Protein AF-A0AAV6UIN1-F1 (afdb_monomer)

Structure (mmCIF, N/CA/C/O backbone):
data_AF-A0AAV6UIN1-F1
#
_entry.id   AF-A0AAV6UIN1-F1
#
loop_
_atom_site.group_PDB
_atom_site.id
_atom_site.type_symbol
_atom_site.label_atom_id
_atom_site.label_alt_id
_atom_site.label_comp_id
_atom_site.label_asym_id
_atom_site.label_entity_id
_atom_site.label_seq_id
_atom_site.pdbx_PDB_ins_code
_atom_site.Cartn_x
_atom_site.Cartn_y
_atom_site.Cartn_z
_atom_site.occupancy
_atom_site.B_iso_or_equiv
_atom_site.auth_seq_id
_atom_site.auth_comp_id
_atom_site.auth_asym_id
_atom_site.auth_atom_id
_atom_site.pdbx_PDB_model_num
ATOM 1 N N . MET A 1 1 ? -15.237 -59.054 22.362 1.00 37.41 1 MET A N 1
ATOM 2 C CA . MET A 1 1 ? -14.474 -58.271 23.357 1.00 37.41 1 MET A CA 1
ATOM 3 C C . MET A 1 1 ? -14.485 -56.823 22.914 1.00 37.41 1 MET A C 1
ATOM 5 O O . MET A 1 1 ? -13.650 -56.394 22.129 1.00 37.41 1 MET A O 1
ATOM 9 N N . GLU A 1 2 ? -15.521 -56.110 23.334 1.00 39.09 2 GLU A N 1
ATOM 10 C CA . GLU A 1 2 ? -15.695 -54.687 23.079 1.00 39.09 2 GLU A CA 1
ATOM 11 C C . GLU A 1 2 ? -14.891 -53.917 24.127 1.00 39.09 2 GLU A C 1
ATOM 13 O O . GLU A 1 2 ? -15.272 -53.854 25.292 1.00 39.09 2 GLU A O 1
ATOM 18 N N . THR A 1 3 ? -13.751 -53.349 23.737 1.00 37.81 3 THR A N 1
ATOM 19 C CA . THR A 1 3 ? -12.975 -52.470 24.618 1.00 37.81 3 THR A CA 1
ATOM 20 C C . THR A 1 3 ? -12.838 -51.085 23.999 1.00 37.81 3 THR A C 1
ATOM 22 O O . THR A 1 3 ? -11.897 -50.775 23.277 1.00 37.81 3 THR A O 1
ATOM 25 N N . ASN A 1 4 ? -13.816 -50.250 24.355 1.00 35.44 4 ASN A N 1
ATOM 26 C CA . ASN A 1 4 ? -13.656 -48.845 24.726 1.00 35.44 4 ASN A CA 1
ATOM 27 C C . ASN A 1 4 ? -13.063 -47.880 23.689 1.00 35.44 4 ASN A C 1
ATOM 29 O O . ASN A 1 4 ? -12.066 -47.200 23.923 1.00 35.44 4 ASN A O 1
ATOM 33 N N . ASN A 1 5 ? -13.830 -47.642 22.625 1.00 37.41 5 ASN A N 1
ATOM 34 C CA . ASN A 1 5 ? -13.709 -46.457 21.766 1.00 37.41 5 ASN A CA 1
ATOM 35 C C . ASN A 1 5 ? -14.298 -45.170 22.417 1.00 37.41 5 ASN A C 1
ATOM 37 O O . ASN A 1 5 ? -14.675 -44.222 21.730 1.00 37.41 5 ASN A O 1
ATOM 41 N N . SER A 1 6 ? -14.391 -45.121 23.755 1.00 34.94 6 SER A N 1
ATOM 42 C CA . SER A 1 6 ? -15.125 -44.096 24.526 1.00 34.94 6 SER A CA 1
ATOM 43 C C . SER A 1 6 ? -14.235 -43.010 25.168 1.00 34.94 6 SER A C 1
ATOM 45 O O . SER A 1 6 ? -14.713 -42.143 25.893 1.00 34.94 6 SER A O 1
ATOM 47 N N . LEU A 1 7 ? -12.926 -42.985 24.881 1.00 39.06 7 LEU A N 1
ATOM 48 C CA . LEU A 1 7 ? -11.990 -42.012 25.483 1.00 39.06 7 LEU A CA 1
ATOM 49 C C . LEU A 1 7 ? -11.667 -40.788 24.605 1.00 39.06 7 LEU A C 1
ATOM 51 O O . LEU A 1 7 ? -10.906 -39.909 25.010 1.00 39.06 7 LEU A O 1
ATOM 55 N N . ARG A 1 8 ? -12.263 -40.650 23.411 1.00 39.50 8 ARG A N 1
ATOM 56 C CA . ARG A 1 8 ? -11.925 -39.546 22.485 1.00 39.50 8 ARG A CA 1
ATOM 57 C C . ARG A 1 8 ? -12.650 -38.212 22.724 1.00 39.50 8 ARG A C 1
ATOM 59 O O . ARG A 1 8 ? -12.372 -37.255 22.002 1.00 39.50 8 ARG A O 1
ATOM 66 N N . VAL A 1 9 ? -13.509 -38.078 23.741 1.00 39.16 9 VAL A N 1
ATOM 67 C CA . VAL A 1 9 ? -14.355 -36.867 23.911 1.00 39.16 9 VAL A CA 1
ATOM 68 C C . VAL A 1 9 ? -14.132 -36.088 25.216 1.00 39.16 9 VAL A C 1
ATOM 70 O O . VAL A 1 9 ? -14.737 -35.036 25.402 1.00 39.16 9 VAL A O 1
ATOM 73 N N . GLN A 1 10 ? -13.198 -36.471 26.087 1.00 42.28 10 GLN A N 1
ATOM 74 C CA . GLN A 1 10 ? -12.912 -35.649 27.269 1.00 42.28 10 GLN A CA 1
ATOM 75 C C . GLN A 1 10 ? -11.769 -34.653 27.015 1.00 42.28 10 GLN A C 1
ATOM 77 O O . GLN A 1 10 ? -10.721 -34.953 26.434 1.00 42.28 10 GLN A O 1
ATOM 82 N N . CYS A 1 11 ? -12.043 -33.393 27.350 1.00 49.12 11 CYS A N 1
ATOM 83 C CA . CYS A 1 11 ? -11.083 -32.298 27.376 1.00 49.12 11 CYS A CA 1
ATOM 84 C C . CYS A 1 11 ? -10.043 -32.601 28.460 1.00 49.12 11 CYS A C 1
ATOM 86 O O . CYS A 1 11 ? -10.437 -32.832 29.600 1.00 49.12 11 CYS A O 1
ATOM 88 N N . CYS A 1 12 ? -8.745 -32.570 28.129 1.00 59.03 12 CYS A N 1
ATOM 89 C CA . CYS A 1 12 ? -7.682 -32.589 29.134 1.00 59.03 12 CYS A CA 1
ATOM 90 C C . CYS A 1 12 ? -7.863 -31.347 30.002 1.00 59.03 12 CYS A C 1
ATOM 92 O O . CYS A 1 12 ? -7.632 -30.221 29.558 1.00 59.03 12 CYS A O 1
ATOM 94 N N . ASN A 1 13 ? -8.395 -31.571 31.194 1.00 55.81 13 ASN A N 1
ATOM 95 C CA . ASN A 1 13 ? -8.798 -30.559 32.141 1.00 55.81 13 ASN A CA 1
ATOM 96 C C . ASN A 1 13 ? -7.862 -30.627 33.349 1.00 55.81 13 ASN A C 1
ATOM 98 O O . ASN A 1 13 ? -8.267 -31.139 34.391 1.00 55.81 13 ASN A O 1
ATOM 102 N N . PRO A 1 14 ? -6.631 -30.098 33.242 1.00 53.97 14 PRO A N 1
ATOM 103 C CA . PRO A 1 14 ? -5.729 -30.001 34.386 1.00 53.97 14 PRO A CA 1
ATOM 104 C C . PRO A 1 14 ? -6.223 -29.002 35.455 1.00 53.97 14 PRO A C 1
ATOM 106 O O . PRO A 1 14 ? -5.506 -28.722 36.400 1.00 53.97 14 PRO A O 1
ATOM 109 N N . LEU A 1 15 ? -7.427 -28.419 35.303 1.00 51.38 15 LEU A N 1
ATOM 110 C CA . LEU A 1 15 ? -7.962 -27.343 36.150 1.00 51.38 15 LEU A CA 1
ATOM 111 C C . LEU A 1 15 ? -9.424 -27.564 36.595 1.00 51.38 15 LEU A C 1
ATOM 113 O O . LEU A 1 15 ? -10.085 -26.618 37.019 1.00 51.38 15 LEU A O 1
ATOM 117 N N . LYS A 1 16 ? -9.958 -28.788 36.479 1.00 54.59 16 LYS A N 1
ATOM 118 C CA . LYS A 1 16 ? -11.319 -29.180 36.912 1.00 54.59 16 LYS A CA 1
ATOM 119 C C . LYS A 1 16 ? -12.475 -28.224 36.501 1.00 54.59 16 LYS A C 1
ATOM 121 O O . LYS A 1 16 ? -13.433 -28.067 37.249 1.00 54.59 16 LYS A O 1
ATOM 126 N N . LYS A 1 17 ? -12.458 -27.599 35.308 1.00 53.19 17 LYS A N 1
ATOM 127 C CA . LYS A 1 17 ? -13.591 -26.797 34.761 1.00 53.19 17 LYS A CA 1
ATOM 128 C C . LYS A 1 17 ? -14.314 -27.457 33.573 1.00 53.19 17 LYS A C 1
ATOM 130 O O . LYS A 1 17 ? -13.741 -28.302 32.896 1.00 53.19 17 LYS A O 1
ATOM 135 N N . SER A 1 18 ? -15.585 -27.096 33.353 1.00 46.62 18 SER A N 1
ATOM 136 C CA . SER A 1 18 ? -16.538 -27.787 32.460 1.00 46.62 18 SER A CA 1
ATOM 137 C C . SER A 1 18 ? -16.035 -28.080 31.034 1.00 46.62 18 SER A C 1
ATOM 139 O O . SER A 1 18 ? -15.230 -27.346 30.458 1.00 46.62 18 SER A O 1
ATOM 141 N N . PHE A 1 19 ? -16.526 -29.190 30.469 1.00 44.59 19 PHE A N 1
ATOM 142 C CA . PHE A 1 19 ? -16.086 -29.767 29.197 1.00 44.59 19 PHE A CA 1
ATOM 143 C C . PHE A 1 19 ? -16.487 -28.913 27.984 1.00 44.59 19 PHE A C 1
ATOM 145 O O . PHE A 1 19 ? -17.662 -28.632 27.770 1.00 44.59 19 PHE A O 1
ATOM 152 N N . TYR A 1 20 ? -15.519 -28.573 27.126 1.00 48.53 20 TYR A N 1
ATOM 153 C CA . TYR A 1 20 ? -15.777 -27.970 25.813 1.00 48.53 20 TYR A CA 1
ATOM 154 C C . TYR A 1 20 ? -15.067 -28.770 24.714 1.00 48.53 20 TYR A C 1
ATOM 156 O O . TYR A 1 20 ? -13.864 -29.021 24.805 1.00 48.53 20 TYR A O 1
ATOM 164 N N . LYS A 1 21 ? -15.790 -29.128 23.643 1.00 46.47 21 LYS A N 1
ATOM 165 C CA . LYS A 1 21 ? -15.212 -29.723 22.425 1.00 46.47 21 LYS A CA 1
ATOM 166 C C . LYS A 1 21 ? -14.399 -28.656 21.683 1.00 46.47 21 LYS A C 1
ATOM 168 O O . LYS A 1 21 ? -14.966 -27.667 21.224 1.00 46.47 21 LYS A O 1
ATOM 173 N N . LYS A 1 22 ? -13.074 -28.815 21.589 1.00 57.28 22 LYS A N 1
ATOM 174 C CA . LYS A 1 22 ? -12.178 -27.902 20.853 1.00 57.28 22 LYS A CA 1
ATOM 175 C C . LYS A 1 22 ? -11.017 -28.646 20.202 1.00 57.28 22 LYS A C 1
ATOM 177 O O . LYS A 1 22 ? -10.625 -29.706 20.682 1.00 57.28 22 LYS A O 1
ATOM 182 N N . GLN A 1 23 ? -10.453 -28.037 19.155 1.00 58.91 23 GLN A N 1
ATOM 183 C CA . GLN A 1 23 ? -9.179 -28.439 18.556 1.00 58.91 23 GLN A CA 1
ATOM 184 C C . GLN A 1 23 ? -8.104 -28.543 19.648 1.00 58.91 23 GLN A C 1
ATOM 186 O O . GLN A 1 23 ? -7.913 -27.611 20.440 1.00 58.91 23 GLN A O 1
ATOM 191 N N . LYS A 1 24 ? -7.458 -29.708 19.718 1.00 65.06 24 LYS A N 1
ATOM 192 C CA . LYS A 1 24 ? -6.421 -30.022 20.702 1.00 65.06 24 LYS A CA 1
ATOM 193 C C . LYS A 1 24 ? -5.043 -29.870 20.055 1.00 65.06 24 LYS A C 1
ATOM 195 O O . LYS A 1 24 ? -4.898 -30.092 18.857 1.00 65.06 24 LYS A O 1
ATOM 200 N N . LYS A 1 25 ? -4.048 -29.477 20.844 1.00 66.44 25 LYS A N 1
ATOM 201 C CA . LYS A 1 25 ? -2.645 -29.374 20.429 1.00 66.44 25 LYS A CA 1
ATOM 202 C C . LYS A 1 25 ? -1.779 -30.164 21.392 1.00 66.44 25 LYS A C 1
ATOM 204 O O . LYS A 1 25 ? -2.105 -30.252 22.576 1.00 66.44 25 LYS A O 1
ATOM 209 N N . THR A 1 26 ? -0.677 -30.695 20.883 1.00 70.50 26 THR A N 1
ATOM 210 C CA . THR A 1 26 ? 0.338 -31.348 21.706 1.00 70.50 26 THR A CA 1
ATOM 211 C C . THR A 1 26 ? 0.866 -30.361 22.742 1.00 70.50 26 THR A C 1
ATOM 213 O O . THR A 1 26 ? 1.110 -29.182 22.452 1.00 70.50 26 THR A O 1
ATOM 216 N N . GLU A 1 27 ? 0.976 -30.832 23.972 1.00 69.69 27 GLU A N 1
ATOM 217 C CA . GLU A 1 27 ? 1.602 -30.107 25.068 1.00 69.69 27 GLU A CA 1
ATOM 218 C C . GLU A 1 27 ? 3.057 -29.713 24.780 1.00 69.69 27 GLU A C 1
ATOM 220 O O . GLU A 1 27 ? 3.736 -30.285 23.927 1.00 69.69 27 GLU A O 1
ATOM 225 N N . LYS A 1 28 ? 3.540 -28.695 25.498 1.00 74.50 28 LYS A N 1
ATOM 226 C CA . LYS A 1 28 ? 4.955 -28.310 25.459 1.00 74.50 28 LYS A CA 1
ATOM 227 C C . LYS A 1 28 ? 5.729 -29.152 26.475 1.00 74.50 28 LYS A C 1
ATOM 229 O O . LYS A 1 28 ? 5.197 -29.426 27.543 1.00 74.50 28 LYS A O 1
ATOM 234 N N . ALA A 1 29 ? 6.995 -29.460 26.187 1.00 73.31 29 ALA A N 1
ATOM 235 C CA . ALA A 1 29 ? 7.850 -30.314 27.025 1.00 73.31 29 ALA A CA 1
ATOM 236 C C . ALA A 1 29 ? 7.932 -29.893 28.509 1.00 73.31 29 ALA A C 1
ATOM 238 O O . ALA A 1 29 ? 8.043 -30.749 29.374 1.00 73.31 29 ALA A O 1
ATOM 239 N N . TRP A 1 30 ? 7.805 -28.593 28.803 1.00 74.75 30 TRP A N 1
ATOM 240 C CA . TRP A 1 30 ? 7.829 -28.053 30.169 1.00 74.75 30 TRP A CA 1
ATOM 241 C C . TRP A 1 30 ? 6.501 -28.196 30.936 1.00 74.75 30 TRP A C 1
ATOM 243 O O . TRP A 1 30 ? 6.454 -27.954 32.137 1.00 74.75 30 TRP A O 1
ATOM 253 N N . MET A 1 31 ? 5.389 -28.525 30.270 1.00 72.62 31 MET A N 1
ATOM 254 C CA . MET A 1 31 ? 4.065 -28.568 30.913 1.00 72.62 31 MET A CA 1
ATOM 255 C C . MET A 1 31 ? 3.903 -29.739 31.898 1.00 72.62 31 MET A C 1
ATOM 257 O O . MET A 1 31 ? 3.409 -29.480 32.993 1.00 72.62 31 MET A O 1
ATOM 261 N N . PRO A 1 32 ? 4.347 -30.974 31.585 1.00 66.50 32 PRO A N 1
ATOM 262 C CA . PRO A 1 32 ? 4.342 -32.093 32.536 1.00 66.50 32 PRO A CA 1
ATOM 263 C C . PRO A 1 32 ? 5.263 -31.888 33.747 1.00 66.50 32 PRO A C 1
ATOM 265 O O . PRO A 1 32 ? 5.063 -32.505 34.785 1.00 66.50 32 PRO A O 1
ATOM 268 N N . GLU A 1 33 ? 6.279 -31.035 33.607 1.00 71.44 33 GLU A N 1
ATOM 269 C CA . GLU A 1 33 ? 7.264 -30.741 34.654 1.00 71.44 33 GLU A CA 1
ATOM 270 C C . GLU A 1 33 ? 6.707 -29.770 35.707 1.00 71.44 33 GLU A C 1
ATOM 272 O O . GLU A 1 33 ? 6.958 -29.939 36.894 1.00 71.44 33 GLU A O 1
ATOM 277 N N . MET A 1 34 ? 5.880 -28.802 35.292 1.00 66.75 34 MET A N 1
ATOM 278 C CA . MET A 1 34 ? 5.193 -27.878 36.208 1.00 66.75 34 MET A CA 1
ATOM 279 C C . MET A 1 34 ? 3.826 -28.373 36.693 1.00 66.75 34 MET A C 1
ATOM 281 O O . MET A 1 34 ? 3.342 -27.928 37.730 1.00 66.75 34 MET A O 1
ATOM 285 N N . PHE A 1 35 ? 3.174 -29.266 35.948 1.00 68.56 35 PHE A N 1
ATOM 286 C CA . PHE A 1 35 ? 1.846 -29.768 36.282 1.00 68.56 35 PHE A CA 1
ATOM 287 C C . PHE A 1 35 ? 1.830 -31.290 36.150 1.00 68.56 35 PHE A C 1
ATOM 289 O O . PHE A 1 35 ? 1.588 -31.821 35.069 1.00 68.56 35 PHE A O 1
ATOM 296 N N . SER A 1 36 ? 1.997 -31.992 37.275 1.00 65.62 36 SER A N 1
ATOM 297 C CA . SER A 1 36 ? 1.967 -33.467 37.364 1.00 65.62 36 SER A CA 1
ATOM 298 C C . SER A 1 36 ? 0.658 -34.102 36.872 1.00 65.62 36 SER A C 1
ATOM 300 O O . SER A 1 36 ? 0.591 -35.297 36.601 1.00 65.62 36 SER A O 1
ATOM 302 N N . GLN A 1 37 ? -0.388 -33.291 36.720 1.00 65.75 37 GLN A N 1
ATOM 303 C CA . GLN A 1 37 ? -1.695 -33.673 36.185 1.00 65.75 37 GLN A CA 1
ATOM 304 C C . GLN A 1 37 ? -1.724 -33.718 34.643 1.00 65.75 37 GLN A C 1
ATOM 306 O O . GLN A 1 37 ? -2.742 -34.093 34.059 1.00 65.75 37 GLN A O 1
ATOM 311 N N . ILE A 1 38 ? -0.638 -33.315 33.973 1.00 68.31 38 ILE A N 1
ATOM 312 C CA . ILE A 1 38 ? -0.471 -33.343 32.516 1.00 68.31 38 ILE A CA 1
ATOM 313 C C . ILE A 1 38 ? 0.525 -34.459 32.169 1.00 68.31 38 ILE A C 1
ATOM 315 O O . ILE A 1 38 ? 1.713 -34.355 32.459 1.00 68.31 38 ILE A O 1
ATOM 319 N N . ALA A 1 39 ? 0.042 -35.545 31.561 1.00 66.69 39 ALA A N 1
ATOM 320 C CA . ALA A 1 39 ? 0.879 -36.686 31.181 1.00 66.69 39 ALA A CA 1
ATOM 321 C C . ALA A 1 39 ? 1.684 -36.406 29.904 1.00 66.69 39 ALA A C 1
ATOM 323 O O . ALA A 1 39 ? 1.123 -35.872 28.951 1.00 66.69 39 ALA A O 1
ATOM 324 N N . ARG A 1 40 ? 2.952 -36.851 29.852 1.00 63.22 40 ARG A N 1
ATOM 325 C CA . ARG A 1 40 ? 3.830 -36.690 28.677 1.00 63.22 40 ARG A CA 1
ATOM 326 C C . ARG A 1 40 ? 3.169 -37.217 27.393 1.00 63.22 40 ARG A C 1
ATOM 328 O O . ARG A 1 40 ? 2.774 -38.376 27.322 1.00 63.22 40 ARG A O 1
ATOM 335 N N . GLY A 1 41 ? 3.088 -36.368 26.372 1.00 64.69 41 GLY A N 1
ATOM 336 C CA . GLY A 1 41 ? 2.441 -36.638 25.088 1.00 64.69 41 GLY A CA 1
ATOM 337 C C . GLY A 1 41 ? 0.939 -36.326 25.034 1.00 64.69 41 GLY A C 1
ATOM 338 O O . GLY A 1 41 ? 0.305 -36.629 24.022 1.00 64.69 41 GLY A O 1
ATOM 339 N N . SER A 1 42 ? 0.341 -35.722 26.070 1.00 66.06 42 SER A N 1
ATOM 340 C CA . SER A 1 42 ? -1.096 -35.433 26.071 1.00 66.06 42 SER A CA 1
ATOM 341 C C . SER A 1 42 ? -1.489 -34.260 25.155 1.00 66.06 42 SER A C 1
ATOM 343 O O . SER A 1 42 ? -0.708 -33.367 24.806 1.00 66.06 42 SER A O 1
ATOM 345 N N . MET A 1 43 ? -2.751 -34.281 24.714 1.00 66.50 43 MET A N 1
ATOM 346 C CA . MET A 1 43 ? -3.325 -33.265 23.833 1.00 66.50 43 MET A CA 1
ATOM 347 C C . MET A 1 43 ? -4.219 -32.301 24.619 1.00 66.50 43 MET A C 1
ATOM 349 O O . MET A 1 43 ? -5.349 -32.633 24.985 1.00 66.50 43 MET A O 1
ATOM 353 N N . ILE A 1 44 ? -3.758 -31.066 24.806 1.00 71.81 44 ILE A N 1
ATOM 354 C CA . ILE A 1 44 ? -4.460 -30.026 25.570 1.00 71.81 44 ILE A CA 1
ATOM 355 C C . ILE A 1 44 ? -5.243 -29.088 24.647 1.00 71.81 44 ILE A C 1
ATOM 357 O O . ILE A 1 44 ? -4.844 -28.816 23.513 1.00 71.81 44 ILE A O 1
ATOM 361 N N . CYS A 1 45 ? -6.370 -28.547 25.120 1.00 74.81 45 CYS A N 1
ATOM 362 C CA . CYS A 1 45 ? -7.111 -27.546 24.350 1.00 74.81 45 CYS A CA 1
ATOM 363 C C . CYS A 1 45 ? -6.427 -26.165 24.400 1.00 74.81 45 CYS A C 1
ATOM 365 O O . CYS A 1 45 ? -5.740 -25.829 25.367 1.00 74.81 45 CYS A O 1
ATOM 367 N N . ASP A 1 46 ? -6.676 -25.317 23.395 1.00 71.25 46 ASP A N 1
ATOM 368 C CA . ASP A 1 46 ? -6.078 -23.972 23.309 1.00 71.25 46 ASP A CA 1
ATOM 369 C C . ASP A 1 46 ? -6.380 -23.068 24.519 1.00 71.25 46 ASP A C 1
ATOM 371 O O . ASP A 1 46 ? -5.583 -22.187 24.836 1.00 71.25 46 ASP A O 1
ATOM 375 N N . LYS A 1 47 ? -7.515 -23.266 25.206 1.00 68.94 47 LYS A N 1
ATOM 376 C CA . LYS A 1 47 ? -7.840 -22.521 26.435 1.00 68.94 47 LYS A CA 1
ATOM 377 C C . LYS A 1 47 ? -6.952 -22.963 27.600 1.00 68.94 47 LYS A C 1
ATOM 379 O O . LYS A 1 47 ? -6.278 -22.124 28.181 1.00 68.94 47 LYS A O 1
ATOM 384 N N . CYS A 1 48 ? -6.899 -24.264 27.888 1.00 71.69 48 CYS A N 1
ATOM 385 C CA . CYS A 1 48 ? -6.058 -24.813 28.955 1.00 71.69 48 CYS A CA 1
ATOM 386 C C . CYS A 1 48 ? -4.576 -24.505 28.711 1.00 71.69 48 CYS A C 1
ATOM 388 O O . CYS A 1 48 ? -3.869 -24.121 29.632 1.00 71.69 48 CYS A O 1
ATOM 390 N N . ARG A 1 49 ? -4.127 -24.567 27.451 1.00 77.44 49 ARG A N 1
ATOM 391 C CA . ARG A 1 49 ? -2.766 -24.183 27.059 1.00 77.44 49 ARG A CA 1
ATOM 392 C C . ARG A 1 49 ? -2.442 -22.731 27.419 1.00 77.44 49 ARG A C 1
ATOM 394 O O . ARG A 1 49 ? -1.344 -22.456 27.899 1.00 77.44 49 ARG A O 1
ATOM 401 N N . LYS A 1 50 ? -3.369 -21.801 27.164 1.00 76.88 50 LYS A N 1
ATOM 402 C CA . LYS A 1 50 ? -3.199 -20.379 27.501 1.00 76.88 50 LYS A CA 1
ATOM 403 C C . LYS A 1 50 ? -3.173 -20.156 29.011 1.00 76.88 50 LYS A C 1
ATOM 405 O O . LYS A 1 50 ? -2.307 -19.427 29.470 1.00 76.88 50 LYS A O 1
ATOM 410 N N . GLU A 1 51 ? -4.046 -20.825 29.758 1.00 75.75 51 GLU A N 1
ATOM 411 C CA . GLU A 1 51 ? -4.108 -20.714 31.222 1.00 75.75 51 GLU A CA 1
ATOM 412 C C . GLU A 1 51 ? -2.827 -21.229 31.894 1.00 75.75 51 GLU A C 1
ATOM 414 O O . GLU A 1 51 ? -2.224 -20.539 32.705 1.00 75.75 51 GLU A O 1
ATOM 419 N N . VAL A 1 52 ? -2.343 -22.402 31.476 1.00 76.94 52 VAL A N 1
ATOM 420 C CA . VAL A 1 52 ? -1.078 -22.986 31.957 1.00 76.94 52 VAL A CA 1
ATOM 421 C C . VAL A 1 52 ? 0.113 -22.080 31.627 1.00 76.94 52 VAL A C 1
ATOM 423 O O . VAL A 1 52 ? 1.036 -21.934 32.420 1.00 76.94 52 VAL A O 1
ATOM 426 N N . THR A 1 53 ? 0.086 -21.424 30.463 1.00 80.06 53 THR A N 1
ATOM 427 C CA . THR A 1 53 ? 1.121 -20.445 30.093 1.00 80.06 53 THR A CA 1
ATOM 428 C C . THR A 1 53 ? 1.028 -19.169 30.932 1.00 80.06 53 THR A C 1
ATOM 430 O O . THR A 1 53 ? 2.058 -18.584 31.242 1.00 80.06 53 THR A O 1
ATOM 433 N N . TYR A 1 54 ? -0.177 -18.742 31.313 1.00 78.38 54 TYR A N 1
ATOM 434 C CA . TYR A 1 54 ? -0.368 -17.607 32.213 1.00 78.38 54 TYR A CA 1
ATOM 435 C C . TYR A 1 54 ? 0.180 -17.916 33.611 1.00 78.38 54 TYR A C 1
ATOM 437 O O . TYR A 1 54 ? 0.970 -17.130 34.114 1.00 78.38 54 TYR A O 1
ATOM 445 N N . LEU A 1 55 ? -0.128 -19.096 34.164 1.00 75.06 55 LEU A N 1
ATOM 446 C CA . LEU A 1 55 ? 0.384 -19.545 35.467 1.00 75.06 55 LEU A CA 1
ATOM 447 C C . LEU A 1 55 ? 1.912 -19.668 35.509 1.00 75.06 55 LEU A C 1
ATOM 449 O O . LEU A 1 55 ? 2.522 -19.353 36.521 1.00 75.06 55 LEU A O 1
ATOM 453 N N . LYS A 1 56 ? 2.544 -20.081 34.404 1.00 77.62 56 LYS A N 1
ATOM 454 C CA . LYS A 1 56 ? 4.011 -20.088 34.291 1.00 77.62 56 LYS A CA 1
ATOM 455 C C . LYS A 1 56 ? 4.612 -18.680 34.376 1.00 77.62 56 LYS A C 1
ATOM 457 O O . LYS A 1 56 ? 5.727 -18.514 34.856 1.00 77.62 56 LYS A O 1
ATOM 462 N N . ASN A 1 57 ? 3.906 -17.693 33.832 1.00 71.56 57 ASN A N 1
ATOM 463 C CA . ASN A 1 57 ? 4.404 -16.329 33.689 1.00 71.56 57 ASN A CA 1
ATOM 464 C C . ASN A 1 57 ? 3.988 -15.417 34.854 1.00 71.56 57 ASN A C 1
ATOM 466 O O . ASN A 1 57 ? 4.477 -14.293 34.935 1.00 71.56 57 ASN A O 1
ATOM 470 N N . THR A 1 58 ? 3.085 -15.861 35.730 1.00 57.38 58 THR A N 1
ATOM 471 C CA . THR A 1 58 ? 2.800 -15.191 37.000 1.00 57.38 58 THR A CA 1
ATOM 472 C C . THR A 1 58 ? 3.842 -15.624 38.029 1.00 57.38 58 THR A C 1
ATOM 474 O O . THR A 1 58 ? 3.897 -16.815 38.335 1.00 57.38 58 THR A O 1
ATOM 477 N N . PRO A 1 59 ? 4.668 -14.711 38.561 1.00 49.12 59 PRO A N 1
ATOM 478 C CA . PRO A 1 59 ? 5.598 -15.061 39.624 1.00 49.12 59 PRO A CA 1
ATOM 479 C C . PRO A 1 59 ? 4.824 -15.509 40.871 1.00 49.12 59 PRO A C 1
ATOM 481 O O . PRO A 1 59 ? 3.867 -14.853 41.288 1.00 49.12 59 PRO A O 1
ATOM 484 N N . SER A 1 60 ? 5.229 -16.644 41.443 1.00 44.31 60 SER A N 1
ATOM 485 C CA . SER A 1 60 ? 4.777 -17.107 42.753 1.00 44.31 60 SER A CA 1
ATOM 486 C C . SER A 1 60 ? 5.089 -16.036 43.797 1.00 44.31 60 SER A C 1
ATOM 488 O O . SER A 1 60 ? 6.242 -15.649 43.975 1.00 44.31 60 SER A O 1
ATOM 490 N N . ILE A 1 61 ? 4.057 -15.551 44.482 1.00 45.62 61 ILE A N 1
ATOM 491 C CA . ILE A 1 61 ? 4.178 -14.658 45.635 1.00 45.62 61 ILE A CA 1
ATOM 492 C C . ILE A 1 61 ? 4.674 -15.517 46.805 1.00 45.62 61 ILE A C 1
ATOM 494 O O . ILE A 1 61 ? 3.882 -16.044 47.580 1.00 45.62 61 ILE A O 1
ATOM 498 N N . SER A 1 62 ? 5.981 -15.751 46.870 1.00 42.97 62 SER A N 1
ATOM 499 C CA . SER A 1 62 ? 6.624 -16.374 48.034 1.00 42.97 62 SER A CA 1
ATOM 500 C C .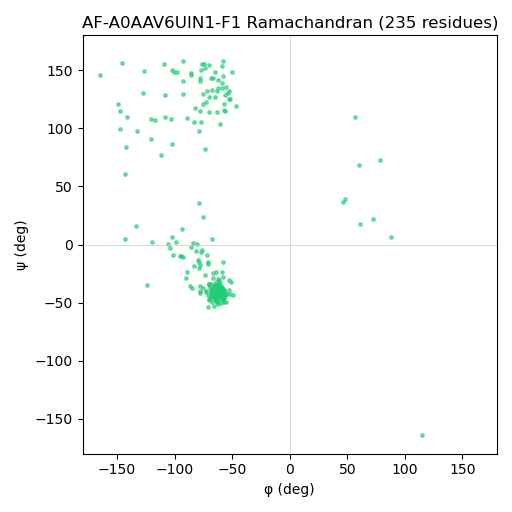 SER A 1 62 ? 8.011 -15.817 48.362 1.00 42.97 62 SER A C 1
ATOM 502 O O . SER A 1 62 ? 8.619 -16.292 49.308 1.00 42.97 62 SER A O 1
ATOM 504 N N . GLU A 1 63 ? 8.487 -14.778 47.673 1.00 41.84 63 GLU A N 1
ATOM 505 C CA . GLU A 1 63 ? 9.704 -14.045 48.061 1.00 41.84 63 GLU A CA 1
ATOM 506 C C . GLU A 1 63 ? 9.553 -12.544 47.786 1.00 41.84 63 GLU A C 1
ATOM 508 O O . GLU A 1 63 ? 10.285 -11.968 46.993 1.00 41.84 63 GLU A O 1
ATOM 513 N N . ILE A 1 64 ? 8.567 -11.902 48.419 1.00 37.88 64 ILE A N 1
ATOM 514 C CA . ILE A 1 64 ? 8.612 -10.457 48.683 1.00 37.88 64 ILE A CA 1
ATOM 515 C C . ILE A 1 64 ? 7.996 -10.241 50.067 1.00 37.88 64 ILE A C 1
ATOM 517 O O . ILE A 1 64 ? 6.803 -9.985 50.199 1.00 37.88 64 ILE A O 1
ATOM 521 N N . ASN A 1 65 ? 8.818 -10.401 51.102 1.00 39.03 65 ASN A N 1
ATOM 522 C CA . ASN A 1 65 ? 8.601 -9.740 52.382 1.00 39.03 65 ASN A CA 1
ATOM 523 C C . ASN A 1 65 ? 9.574 -8.562 52.442 1.00 39.03 65 ASN A C 1
ATOM 525 O O . ASN A 1 65 ? 10.673 -8.700 52.961 1.00 39.03 65 ASN A O 1
ATOM 529 N N . GLU A 1 66 ? 9.153 -7.426 51.895 1.00 43.25 66 GLU A N 1
ATOM 530 C CA . GLU A 1 66 ? 9.286 -6.136 52.569 1.00 43.25 66 GLU A CA 1
ATOM 531 C C . GLU A 1 66 ? 8.085 -5.275 52.141 1.00 43.25 66 GLU A C 1
ATOM 533 O O . GLU A 1 66 ? 7.883 -4.988 50.963 1.00 43.25 66 GLU A O 1
ATOM 538 N N . GLU A 1 67 ? 7.256 -4.981 53.148 1.00 40.72 67 GLU A N 1
ATOM 539 C CA . GLU A 1 67 ? 6.058 -4.126 53.175 1.00 40.72 67 GLU A CA 1
ATOM 540 C C . GLU A 1 67 ? 4.739 -4.690 52.603 1.00 40.72 67 GLU A C 1
ATOM 542 O O . GLU A 1 67 ? 4.196 -4.252 51.591 1.00 40.72 67 GLU A O 1
ATOM 547 N N . VAL A 1 68 ? 4.146 -5.623 53.362 1.00 38.97 68 VAL A N 1
ATOM 548 C CA . VAL A 1 68 ? 2.714 -5.964 53.308 1.00 38.97 68 VAL A CA 1
ATOM 549 C C . VAL A 1 68 ? 2.032 -5.453 54.576 1.00 38.97 68 VAL A C 1
ATOM 551 O O . VAL A 1 68 ? 2.423 -5.826 55.679 1.00 38.97 68 VAL A O 1
ATOM 554 N N . SER A 1 69 ? 0.932 -4.713 54.434 1.00 34.47 69 SER A N 1
ATOM 555 C CA . SER A 1 69 ? -0.231 -4.967 55.292 1.00 34.47 69 SER A CA 1
ATOM 556 C C . SER A 1 69 ? -1.535 -4.682 54.539 1.00 34.47 69 SER A C 1
ATOM 558 O O . SER A 1 69 ? -1.981 -3.549 54.386 1.00 34.47 69 SER A O 1
ATOM 560 N N . GLU A 1 70 ? -2.159 -5.754 54.048 1.00 45.25 70 GLU A N 1
ATOM 561 C CA . GLU A 1 70 ? -3.617 -5.826 53.997 1.00 45.25 70 GLU A CA 1
ATOM 562 C C . GLU A 1 70 ? -4.108 -6.084 55.427 1.00 45.25 70 GLU A C 1
ATOM 564 O O . GLU A 1 70 ? -3.667 -7.034 56.072 1.00 45.25 70 GLU A O 1
ATOM 569 N N . ALA A 1 71 ? -5.059 -5.292 55.915 1.00 32.88 71 ALA A N 1
ATOM 570 C CA . ALA A 1 71 ? -5.879 -5.679 57.053 1.00 32.88 71 ALA A CA 1
ATOM 571 C C . ALA A 1 71 ? -7.336 -5.781 56.600 1.00 32.88 71 ALA A C 1
ATOM 573 O O . ALA A 1 71 ? -8.021 -4.783 56.377 1.00 32.88 71 ALA A O 1
ATOM 574 N N . SER A 1 72 ? -7.821 -7.017 56.501 1.00 48.41 72 SER A N 1
ATOM 575 C CA . SER A 1 72 ? -9.246 -7.304 56.620 1.00 48.41 72 SER A CA 1
ATOM 576 C C . SER A 1 72 ? -9.692 -6.908 58.029 1.00 48.41 72 SER A C 1
ATOM 578 O O . SER A 1 72 ? -9.275 -7.532 59.003 1.00 48.41 72 SER A O 1
ATOM 580 N N . CYS A 1 73 ? -10.554 -5.896 58.153 1.00 24.62 73 CYS A N 1
ATOM 581 C CA . CYS A 1 73 ? -11.228 -5.575 59.408 1.00 24.62 73 CYS A CA 1
ATOM 582 C C . CYS A 1 73 ? -12.744 -5.665 59.223 1.00 24.62 73 CYS A C 1
ATOM 584 O O . CYS A 1 73 ? -13.377 -4.817 58.597 1.00 24.62 73 CYS A O 1
ATOM 586 N N . SER A 1 74 ? -13.338 -6.703 59.811 1.00 46.50 74 SER A N 1
ATOM 587 C CA . SER A 1 74 ? -14.739 -6.654 60.211 1.00 46.50 74 SER A CA 1
ATOM 588 C C . SER A 1 74 ? -14.840 -5.868 61.519 1.00 46.50 74 SER A C 1
ATOM 590 O O . SER A 1 74 ? -14.643 -6.438 62.589 1.00 46.50 74 SER A O 1
ATOM 592 N N . LYS A 1 75 ? -15.172 -4.574 61.444 1.00 40.00 75 LYS A N 1
ATOM 593 C CA . LYS A 1 75 ? -15.930 -3.848 62.480 1.00 40.00 75 LYS A CA 1
ATOM 594 C C . LYS A 1 75 ? -16.458 -2.517 61.942 1.00 40.00 75 LYS A C 1
ATOM 596 O O . LYS A 1 75 ? -15.874 -1.901 61.062 1.00 40.00 75 LYS A O 1
ATOM 601 N N . LYS A 1 76 ? -17.641 -2.160 62.435 1.00 44.75 76 LYS A N 1
ATOM 602 C CA . LYS A 1 76 ? -18.529 -1.107 61.943 1.00 44.75 76 LYS A CA 1
ATOM 603 C C . LYS A 1 76 ? -18.045 0.324 62.250 1.00 44.75 76 LYS A C 1
ATOM 605 O O . LYS A 1 76 ? -17.476 0.550 63.308 1.00 44.75 76 LYS A O 1
ATOM 610 N N . PHE A 1 77 ? -18.457 1.230 61.352 1.00 41.44 77 PHE A N 1
ATOM 611 C CA . PHE A 1 77 ? -18.648 2.690 61.447 1.00 41.44 77 PHE A CA 1
ATOM 612 C C . PHE A 1 77 ? -17.476 3.586 61.881 1.00 41.44 77 PHE A C 1
ATOM 614 O O . PHE A 1 77 ? -17.199 3.743 63.064 1.00 41.44 77 PHE A O 1
ATOM 621 N N . CYS A 1 78 ? -16.970 4.348 60.908 1.00 33.25 78 CYS A N 1
ATOM 622 C CA . CYS A 1 78 ? -16.802 5.796 61.031 1.00 33.25 78 CYS A CA 1
ATOM 623 C C . CYS A 1 78 ? -16.964 6.452 59.644 1.00 33.25 78 CYS A C 1
ATOM 625 O O . CYS A 1 78 ? -16.270 6.097 58.691 1.00 33.25 78 CYS A O 1
ATOM 627 N N . ASP A 1 79 ? -17.949 7.351 59.549 1.00 43.06 79 ASP A N 1
ATOM 628 C CA . ASP A 1 79 ? -18.225 8.251 58.424 1.00 43.06 79 ASP A CA 1
ATOM 629 C C . ASP A 1 79 ? -16.943 8.936 57.943 1.00 43.06 79 ASP A C 1
ATOM 631 O O . ASP A 1 79 ? -16.324 9.684 58.695 1.00 43.06 79 ASP A O 1
ATOM 635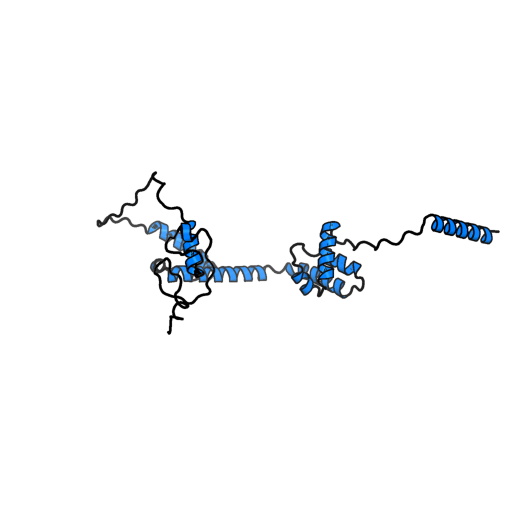 N N . ASN A 1 80 ? -16.563 8.709 56.688 1.00 42.59 80 ASN A N 1
ATOM 636 C CA . ASN A 1 80 ? -15.673 9.601 55.953 1.00 42.59 80 ASN A CA 1
ATOM 637 C C . ASN A 1 80 ? -16.168 9.659 54.509 1.00 42.59 80 ASN A C 1
ATOM 639 O O . ASN A 1 80 ? -16.108 8.672 53.776 1.00 42.59 80 ASN A O 1
ATOM 643 N N . ASP A 1 81 ? -16.711 10.816 54.149 1.00 47.28 81 ASP A N 1
ATOM 644 C CA . ASP A 1 81 ? -17.384 11.112 52.891 1.00 47.28 81 ASP A CA 1
ATOM 645 C C . ASP A 1 81 ? -16.349 11.344 51.759 1.00 47.28 81 ASP A C 1
ATOM 647 O O . ASP A 1 81 ? -15.576 12.303 51.830 1.00 47.28 81 ASP A O 1
ATOM 651 N N . PRO A 1 82 ? -16.272 10.492 50.712 1.00 51.62 82 PRO A N 1
ATOM 652 C CA . PRO A 1 82 ? -15.308 10.629 49.614 1.00 51.62 82 PRO A CA 1
ATOM 653 C C . PRO A 1 82 ? -15.871 11.401 48.400 1.00 51.62 82 PRO A C 1
ATOM 655 O O . PRO A 1 82 ? -15.301 11.348 47.307 1.00 51.62 82 PRO A O 1
ATOM 658 N N . ASP A 1 83 ? -17.009 12.088 48.542 1.00 53.78 83 ASP A N 1
ATOM 659 C CA . ASP A 1 83 ? -17.830 12.511 47.397 1.00 53.78 83 ASP A CA 1
ATOM 660 C C . ASP A 1 83 ? -17.31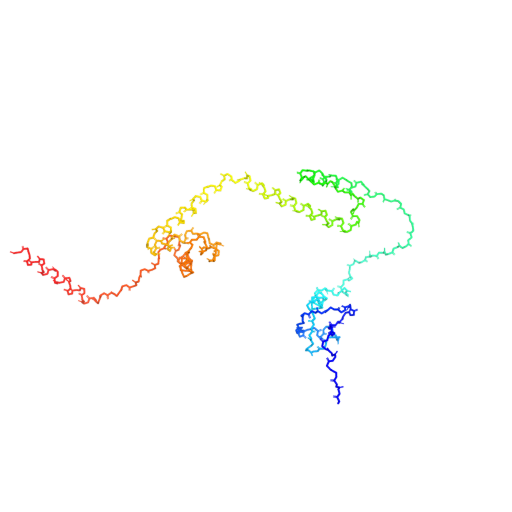2 13.762 46.646 1.00 53.78 83 ASP A C 1
ATOM 662 O O . ASP A 1 83 ? -17.696 14.017 45.501 1.00 53.78 83 ASP A O 1
ATOM 666 N N . PHE A 1 84 ? -16.382 14.537 47.216 1.00 46.12 84 PHE A N 1
ATOM 667 C CA . PHE A 1 84 ? -16.017 15.836 46.631 1.00 46.12 84 PHE A CA 1
ATOM 668 C C . PHE A 1 84 ? -15.070 15.747 45.412 1.00 46.12 84 PHE A C 1
ATOM 670 O O . PHE A 1 84 ? -15.278 16.436 44.411 1.00 46.12 84 PHE A O 1
ATOM 677 N N . THR A 1 85 ? -14.070 14.857 45.413 1.00 56.59 85 THR A N 1
ATOM 678 C CA . THR A 1 85 ? -13.060 14.780 44.330 1.00 56.59 85 THR A CA 1
ATOM 679 C C . THR A 1 85 ? -13.513 13.940 43.135 1.00 56.59 85 THR A C 1
ATOM 681 O O . THR A 1 85 ? -13.289 14.316 41.982 1.00 56.59 85 THR A O 1
ATOM 684 N N . ALA A 1 86 ? -14.227 12.836 43.374 1.00 61.78 86 ALA A N 1
ATOM 685 C CA . ALA A 1 86 ? -14.805 12.019 42.307 1.00 61.78 86 ALA A CA 1
ATOM 686 C C . ALA A 1 86 ? -15.906 12.773 41.539 1.00 61.78 86 ALA A C 1
ATOM 688 O O . ALA A 1 86 ? -16.128 12.530 40.349 1.00 61.78 86 ALA A O 1
ATOM 689 N N . SER A 1 87 ? -16.593 13.711 42.200 1.00 71.12 87 SER A N 1
ATOM 690 C CA . SER A 1 87 ? -17.673 14.474 41.586 1.00 71.12 87 SER A CA 1
ATOM 691 C C . SER A 1 87 ? -17.180 15.457 40.524 1.00 71.12 87 SER A C 1
ATOM 693 O O . SER A 1 87 ? -17.721 15.444 39.414 1.00 71.12 87 SER A O 1
ATOM 695 N N . ALA A 1 88 ? -16.139 16.236 40.833 1.00 76.81 88 ALA A N 1
ATOM 696 C CA . ALA A 1 88 ? -15.575 17.236 39.928 1.00 76.81 88 ALA A CA 1
ATOM 697 C C . ALA A 1 88 ? -14.946 16.596 38.678 1.00 76.81 88 ALA A C 1
ATOM 699 O O . ALA A 1 88 ? -15.220 17.013 37.556 1.00 76.81 88 ALA A O 1
ATOM 700 N N . VAL A 1 89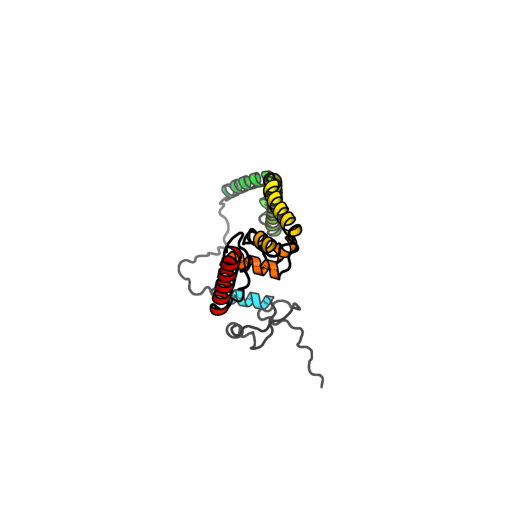 ? -14.192 15.503 38.843 1.00 81.44 89 VAL A N 1
ATOM 701 C CA . VAL A 1 89 ? -13.577 14.776 37.716 1.00 81.44 89 VAL A CA 1
ATOM 702 C C . VAL A 1 89 ? -14.637 14.226 36.757 1.00 81.44 89 VAL A C 1
ATOM 704 O O . VAL A 1 89 ? -14.499 14.323 35.538 1.00 81.44 89 VAL A O 1
ATOM 707 N N . VAL A 1 90 ? -15.735 13.678 37.288 1.00 84.88 90 VAL A N 1
ATOM 708 C CA . VAL A 1 90 ? -16.834 13.170 36.454 1.00 84.88 90 VAL A CA 1
ATOM 709 C C . VAL A 1 90 ? -17.563 14.302 35.730 1.00 84.88 90 VAL A C 1
ATOM 711 O O . VAL A 1 90 ? -18.006 14.099 34.601 1.00 84.88 90 VAL A O 1
ATOM 714 N N . GLN A 1 91 ? -17.681 15.485 36.337 1.00 85.75 91 GLN A N 1
ATOM 715 C CA . GLN A 1 91 ? -18.256 16.654 35.669 1.00 85.75 91 GLN A CA 1
ATOM 716 C C . GLN A 1 91 ? -17.398 17.089 34.480 1.00 85.75 91 GLN A C 1
ATOM 718 O O . GLN A 1 91 ? -17.934 17.189 33.381 1.00 85.75 91 GLN A O 1
ATOM 723 N N . THR A 1 92 ? -16.080 17.223 34.658 1.00 88.19 92 THR A N 1
ATOM 724 C CA . THR A 1 92 ? -15.155 17.560 33.562 1.00 88.19 92 THR A CA 1
ATOM 725 C C . THR A 1 92 ? -15.255 16.561 32.411 1.00 88.19 92 THR A C 1
ATOM 727 O O . THR A 1 92 ? -15.381 16.951 31.253 1.00 88.19 92 THR A O 1
ATOM 730 N N . ILE A 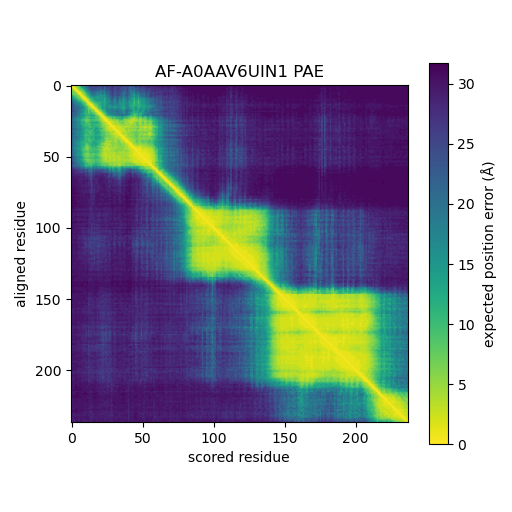1 93 ? -15.284 15.260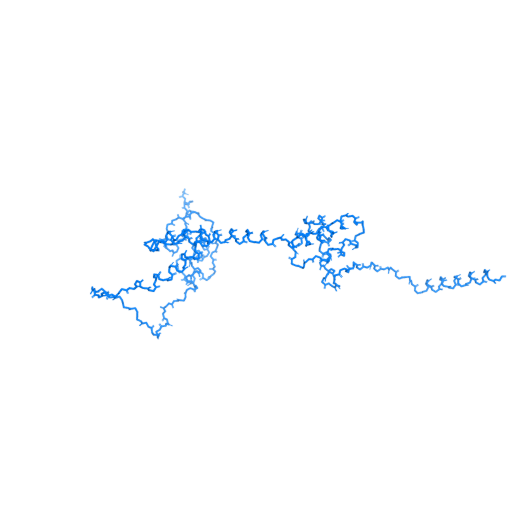 32.722 1.00 88.88 93 ILE A N 1
ATOM 731 C CA . ILE A 1 93 ? -15.450 14.214 31.704 1.00 88.88 93 ILE A CA 1
ATOM 732 C C . ILE A 1 93 ? -16.801 14.354 30.993 1.00 88.88 93 ILE A C 1
ATOM 734 O O . ILE A 1 93 ? -16.877 14.190 29.778 1.00 88.88 93 ILE A O 1
ATOM 738 N N . ASN A 1 94 ? -17.875 14.655 31.721 1.00 92.31 94 ASN A N 1
ATOM 739 C CA . ASN A 1 94 ? -19.199 14.826 31.131 1.00 92.31 94 ASN A CA 1
ATOM 740 C C . ASN A 1 94 ? -19.274 16.026 30.182 1.00 92.31 94 ASN A C 1
ATOM 742 O O . ASN A 1 94 ? -19.950 15.910 29.161 1.00 92.31 94 ASN A O 1
ATOM 746 N N . THR A 1 95 ? -18.553 17.113 30.464 1.00 91.06 95 THR A N 1
ATOM 747 C CA . THR A 1 95 ? -18.413 18.248 29.540 1.00 91.06 95 THR A CA 1
ATOM 748 C C . THR A 1 95 ? -17.777 17.795 28.226 1.00 91.06 95 THR A C 1
ATOM 750 O O . THR A 1 95 ? -18.371 17.967 27.164 1.00 91.06 95 THR A O 1
ATOM 753 N N . SER A 1 96 ? -16.646 17.082 28.284 1.00 90.69 96 SER A N 1
ATOM 754 C CA . SER A 1 96 ? -16.006 16.530 27.079 1.00 90.69 96 SER A CA 1
ATOM 755 C C . SER A 1 96 ? -16.897 15.522 26.337 1.00 90.69 96 SER A C 1
ATOM 757 O O . SER A 1 96 ? -16.847 15.403 25.115 1.00 90.69 96 SER A O 1
ATOM 759 N N . LEU A 1 97 ? -17.743 14.770 27.049 1.00 91.75 97 LEU A N 1
ATOM 760 C CA . LEU A 1 97 ? -18.689 13.850 26.412 1.00 91.75 97 LEU A CA 1
ATOM 761 C C . LEU A 1 97 ? -19.814 14.574 25.676 1.00 91.75 97 LEU A C 1
ATOM 763 O O . LEU A 1 97 ? -20.233 14.092 24.624 1.00 91.75 97 LEU A O 1
ATOM 767 N N . GLN A 1 98 ? -20.276 15.717 26.185 1.00 89.31 98 GLN A N 1
ATOM 768 C CA . GLN A 1 98 ? -21.265 16.541 25.493 1.00 89.31 98 GLN A CA 1
ATOM 769 C C . GLN A 1 98 ? -20.708 17.098 24.180 1.00 89.31 98 GLN A C 1
ATOM 771 O O . GLN A 1 98 ? -21.393 17.017 23.163 1.00 89.31 98 GLN A O 1
ATOM 776 N N . GLU A 1 99 ? -19.450 17.547 24.163 1.00 86.12 99 GLU A N 1
ATOM 777 C CA . GLU A 1 99 ? -18.759 17.962 22.929 1.00 86.12 99 GLU A CA 1
ATOM 778 C C . GLU A 1 99 ? -18.687 16.822 21.896 1.00 86.12 99 GLU A C 1
ATOM 780 O O . GLU A 1 99 ? -18.863 17.027 20.693 1.00 86.12 99 GLU A O 1
ATOM 785 N N . LEU A 1 100 ? -18.505 15.581 22.361 1.00 86.56 100 LEU A N 1
ATOM 786 C CA . LEU A 1 100 ? -18.524 14.383 21.515 1.00 86.56 100 LEU A CA 1
ATOM 787 C C . LEU A 1 100 ? -19.939 13.940 21.088 1.00 86.56 100 LEU A C 1
ATOM 789 O O . LEU A 1 100 ? -20.064 12.997 20.298 1.00 86.56 100 LEU A O 1
ATOM 793 N N . GLY A 1 101 ? -20.998 14.599 21.574 1.00 86.62 101 GLY A N 1
ATOM 794 C CA . GLY A 1 101 ? -22.399 14.240 21.327 1.00 86.62 101 GLY A CA 1
ATOM 795 C C . GLY A 1 101 ? -22.853 12.978 22.069 1.00 86.62 101 GLY A C 1
ATOM 796 O O . GLY A 1 101 ? -23.788 12.300 21.645 1.00 86.62 101 GLY A O 1
ATOM 797 N N . GLU A 1 102 ? -22.167 12.615 23.150 1.00 92.06 102 GLU A N 1
ATOM 798 C CA . GLU A 1 102 ? -22.455 11.445 23.972 1.00 92.06 102 GLU A CA 1
ATOM 799 C C . GLU A 1 102 ? -23.187 11.822 25.260 1.00 92.06 102 GLU A C 1
ATOM 801 O O . GLU A 1 102 ? -22.987 12.886 25.841 1.00 92.06 102 GLU A O 1
ATOM 806 N N . SER A 1 103 ? -24.015 10.901 25.766 1.00 90.81 103 SER A N 1
ATOM 807 C CA . SER A 1 103 ? -24.725 11.151 27.025 1.00 90.81 103 SER A CA 1
ATOM 808 C C . SER A 1 103 ? -23.761 11.270 28.222 1.00 90.81 103 SER A C 1
ATOM 810 O O . SER A 1 103 ? -22.745 10.566 28.253 1.00 90.81 103 SER A O 1
ATOM 812 N N . PRO A 1 104 ? -24.084 12.074 29.248 1.00 90.81 104 PRO A N 1
ATOM 813 C CA . PRO A 1 104 ? -23.302 12.125 30.479 1.00 90.81 104 PRO A CA 1
ATOM 814 C C . PRO A 1 104 ? -23.209 10.762 31.181 1.00 90.81 104 PRO A C 1
ATOM 816 O O . PRO A 1 104 ? -24.071 9.886 31.043 1.00 90.81 104 PRO A O 1
ATOM 819 N N . ILE A 1 105 ? -22.146 10.570 31.954 1.00 90.69 105 ILE A N 1
ATOM 820 C CA . ILE A 1 105 ? -21.929 9.393 32.786 1.00 90.69 105 ILE A CA 1
ATOM 821 C C . ILE A 1 105 ? -22.826 9.467 34.021 1.00 90.69 105 ILE A C 1
ATOM 823 O O . ILE A 1 105 ? -22.695 10.352 34.864 1.00 90.69 105 ILE A O 1
ATOM 827 N N . ASP A 1 106 ? -23.679 8.456 34.170 1.00 87.94 106 ASP A N 1
ATOM 828 C CA . ASP A 1 106 ? -24.422 8.206 35.400 1.00 87.94 106 ASP A CA 1
ATOM 829 C C . ASP A 1 106 ? -23.513 7.560 36.462 1.00 87.94 106 ASP A C 1
ATOM 831 O O . ASP A 1 106 ? -23.185 6.368 36.387 1.00 87.94 106 ASP A O 1
ATOM 835 N N . LYS A 1 107 ? -23.120 8.357 37.465 1.00 85.31 107 LYS A N 1
ATOM 836 C CA . LYS A 1 107 ? -22.271 7.938 38.593 1.00 85.31 107 LYS A CA 1
ATOM 837 C C . LYS A 1 107 ? -22.819 6.698 39.302 1.00 85.31 107 LYS A C 1
ATOM 839 O O . LYS A 1 107 ? -22.064 5.779 39.616 1.00 85.31 107 LYS A O 1
ATOM 844 N N . ARG A 1 108 ? -24.145 6.603 39.469 1.00 86.12 108 ARG A N 1
ATOM 845 C CA . ARG A 1 108 ? -24.800 5.485 40.174 1.00 86.12 108 ARG A CA 1
ATOM 846 C C . ARG A 1 108 ? -24.650 4.167 39.421 1.00 86.12 108 ARG A C 1
ATOM 848 O O . ARG A 1 108 ? -24.727 3.098 40.028 1.00 86.12 108 ARG A O 1
ATOM 855 N N . LYS A 1 109 ? -24.446 4.229 38.100 1.00 87.19 109 LYS A N 1
ATOM 856 C CA . LYS A 1 109 ? -24.312 3.055 37.233 1.00 87.19 109 LYS A CA 1
ATOM 857 C C . LYS A 1 109 ? -22.869 2.605 37.022 1.00 87.19 109 LYS A C 1
ATOM 859 O O . LYS A 1 109 ? -22.669 1.499 36.520 1.00 87.19 109 LYS A O 1
ATOM 864 N N . LEU A 1 110 ? -21.870 3.393 37.429 1.00 84.38 110 LEU A N 1
ATOM 865 C CA . LEU A 1 110 ? -20.451 3.044 37.271 1.00 84.38 110 LEU A CA 1
ATOM 866 C C . LEU A 1 110 ? -20.054 1.773 38.030 1.00 84.38 110 LEU A C 1
ATOM 868 O O . LEU A 1 110 ? -19.220 1.013 37.538 1.00 84.38 110 LEU A O 1
ATOM 872 N N . LYS A 1 111 ? -20.728 1.477 39.149 1.00 85.62 111 LYS A N 1
ATOM 873 C CA . LYS A 1 111 ? -20.573 0.211 39.884 1.00 85.62 111 LYS A CA 1
ATOM 874 C C . LYS A 1 111 ? -20.906 -1.029 39.042 1.00 85.62 111 LYS A C 1
ATOM 876 O O . LYS A 1 111 ? -20.405 -2.119 39.306 1.00 85.62 111 LYS A O 1
ATOM 881 N N . TYR A 1 112 ? -21.719 -0.886 37.992 1.00 91.00 112 TYR A N 1
ATOM 882 C CA . TYR A 1 112 ? -22.073 -1.994 37.111 1.00 91.00 112 TYR A CA 1
ATOM 883 C C . TYR A 1 112 ? -21.069 -2.128 35.962 1.00 91.00 112 TYR A C 1
ATOM 885 O O . TYR A 1 112 ? -21.095 -1.384 34.979 1.00 91.00 112 TYR A O 1
ATOM 893 N N . LYS A 1 113 ? -20.249 -3.183 36.013 1.00 90.69 113 LYS A N 1
ATOM 894 C CA . LYS A 1 113 ? -19.231 -3.517 34.994 1.00 90.69 113 LYS A CA 1
ATOM 895 C C . LYS A 1 113 ? -19.763 -3.556 33.553 1.00 90.69 113 LYS A C 1
ATOM 897 O O . LYS A 1 113 ? -19.031 -3.261 32.610 1.00 90.69 113 LYS A O 1
ATOM 902 N N . LYS A 1 114 ? -21.029 -3.949 33.357 1.00 93.81 114 LYS A N 1
ATOM 903 C CA . LYS A 1 114 ? -21.675 -3.973 32.032 1.00 93.81 114 LYS A CA 1
ATOM 904 C C . LYS A 1 114 ? -21.872 -2.557 31.483 1.00 93.81 114 LYS A C 1
ATOM 906 O O . LYS A 1 114 ? -21.586 -2.326 30.309 1.00 93.81 114 LYS A O 1
ATOM 911 N N . TYR A 1 115 ? -22.318 -1.626 32.327 1.00 94.25 115 TYR A N 1
ATOM 912 C CA . TYR A 1 115 ? -22.531 -0.231 31.951 1.00 94.25 115 TYR A CA 1
ATOM 913 C C . TYR A 1 115 ? -21.208 0.446 31.600 1.00 94.25 115 TYR A C 1
ATOM 915 O O . TYR A 1 115 ? -21.082 0.952 30.488 1.00 94.25 115 TYR A O 1
ATOM 923 N N . SER A 1 116 ? -20.205 0.377 32.481 1.00 89.50 116 SER A N 1
ATOM 924 C CA . SER A 1 116 ? -18.910 1.035 32.255 1.00 89.50 116 SER A CA 1
ATOM 925 C C . SER A 1 116 ? -18.252 0.563 30.955 1.00 89.50 116 SER A C 1
ATOM 927 O O . SER A 1 116 ? -17.903 1.377 30.101 1.00 89.50 116 SER A O 1
ATOM 929 N N . LYS A 1 117 ? -18.208 -0.755 30.717 1.00 93.12 117 LYS A N 1
ATOM 930 C CA . LYS A 1 117 ? -17.708 -1.317 29.451 1.00 93.12 117 LYS A CA 1
ATOM 931 C C . LYS A 1 117 ? -18.514 -0.863 28.237 1.00 93.12 117 LYS A C 1
ATOM 933 O O . LYS A 1 117 ? -17.931 -0.555 27.199 1.00 93.12 117 LYS A O 1
ATOM 938 N N . SER A 1 118 ? -19.844 -0.856 28.333 1.00 92.44 118 SER A N 1
ATOM 939 C CA . SER A 1 118 ? -20.691 -0.422 27.221 1.00 92.44 118 SER A CA 1
ATOM 940 C C . SER A 1 118 ? -20.517 1.066 26.928 1.00 92.44 118 SER A C 1
ATOM 942 O O . SER A 1 118 ? -20.521 1.446 25.759 1.00 92.44 118 SER A O 1
ATOM 944 N N . LYS A 1 119 ? -20.358 1.900 27.960 1.00 92.75 119 LYS A N 1
ATOM 945 C CA . LYS A 1 119 ? -20.192 3.345 27.815 1.00 92.75 119 LYS A CA 1
ATOM 946 C C . LYS A 1 119 ? -18.847 3.675 27.175 1.00 92.75 119 LYS A C 1
ATOM 948 O O . LYS A 1 119 ? -18.832 4.381 26.177 1.00 92.75 119 LYS A O 1
ATOM 953 N N . VAL A 1 120 ? -17.756 3.052 27.628 1.00 92.88 120 VAL A N 1
ATOM 954 C CA . VAL A 1 120 ? -16.425 3.196 27.005 1.00 92.88 120 VAL A CA 1
ATOM 955 C C . VAL A 1 120 ? -16.438 2.774 25.532 1.00 92.88 120 VAL A C 1
ATOM 957 O O . VAL A 1 120 ? -15.877 3.467 24.687 1.00 92.88 120 VAL A O 1
ATOM 960 N N . LYS A 1 121 ? -17.125 1.675 25.185 1.00 93.94 121 LYS A N 1
ATOM 961 C CA . LYS A 1 121 ? -17.273 1.259 23.779 1.00 93.94 121 LYS A CA 1
ATOM 962 C C . LYS A 1 121 ? -18.009 2.299 22.932 1.00 93.94 121 LYS A C 1
ATOM 964 O O . LYS A 1 121 ? -17.563 2.575 21.822 1.00 93.94 121 LYS A O 1
ATOM 969 N N . LYS A 1 122 ? -19.105 2.871 23.447 1.00 93.06 122 LYS A N 1
ATOM 970 C CA . LYS A 1 122 ? -19.860 3.930 22.756 1.00 93.06 122 LYS A CA 1
ATOM 971 C C . LYS A 1 122 ? -18.996 5.171 22.539 1.00 93.06 122 LYS A C 1
ATOM 973 O O . LYS A 1 122 ? -18.836 5.590 21.398 1.00 93.06 122 LYS A O 1
ATOM 978 N N . ILE A 1 123 ? -18.328 5.643 23.591 1.00 93.06 123 ILE A N 1
ATOM 979 C CA . ILE A 1 123 ? -17.397 6.778 23.528 1.00 93.06 123 ILE A CA 1
ATOM 980 C C . ILE A 1 123 ? -16.311 6.527 22.476 1.00 93.06 123 ILE A C 1
ATOM 982 O O . ILE A 1 123 ? -16.124 7.343 21.582 1.00 93.06 123 ILE A O 1
ATOM 986 N N . SER A 1 124 ? -15.660 5.358 22.508 1.00 92.38 124 SER A N 1
ATOM 987 C CA . SER A 1 124 ? -14.635 4.995 21.522 1.00 92.38 124 SER A CA 1
ATOM 988 C C . SER A 1 124 ? -15.181 4.983 20.091 1.00 92.38 124 SER A C 1
ATOM 990 O O . SER A 1 124 ? -14.515 5.462 19.175 1.00 92.38 124 SER A O 1
ATOM 992 N N . SER A 1 125 ? -16.398 4.472 19.881 1.00 90.38 125 SER A N 1
ATOM 993 C CA . SER A 1 125 ? -17.028 4.487 18.557 1.00 90.38 125 SER A CA 1
ATOM 994 C C . SER A 1 125 ? -17.365 5.902 18.076 1.00 90.38 125 SER A C 1
ATOM 996 O O . SER A 1 125 ? -17.165 6.206 16.902 1.00 90.38 125 SER A O 1
ATOM 998 N N . SER A 1 126 ? -17.807 6.784 18.975 1.00 91.19 126 SER A N 1
ATOM 999 C CA . SER A 1 126 ? -18.135 8.172 18.647 1.00 91.19 126 SER A CA 1
ATOM 1000 C C . SER A 1 126 ? -16.902 9.021 18.382 1.00 91.19 126 SER A C 1
ATOM 1002 O O . SER A 1 126 ? -16.884 9.763 17.403 1.00 91.19 126 SER A O 1
ATOM 1004 N N . MET A 1 127 ? -15.839 8.822 19.159 1.00 89.19 127 MET A N 1
ATOM 1005 C CA . MET A 1 127 ? -14.546 9.456 18.925 1.00 89.19 127 MET A CA 1
ATOM 1006 C C . MET A 1 127 ? -13.960 9.047 17.570 1.00 89.19 127 MET A C 1
ATOM 1008 O O . MET A 1 127 ? -13.547 9.907 16.799 1.00 89.19 127 MET A O 1
ATOM 1012 N N . LYS A 1 128 ? -14.003 7.750 17.225 1.00 88.50 128 LYS A N 1
ATOM 1013 C CA . LYS A 1 128 ? -13.589 7.273 15.895 1.00 88.50 128 LYS A CA 1
ATOM 1014 C C . LYS A 1 128 ? -14.383 7.951 14.786 1.00 88.50 128 LYS A C 1
ATOM 1016 O O . LYS A 1 128 ? -13.786 8.469 13.856 1.00 88.50 128 LYS A O 1
ATOM 1021 N N . ARG A 1 129 ? -15.713 7.990 14.896 1.00 86.56 129 ARG A N 1
ATOM 1022 C CA . ARG A 1 129 ? -16.571 8.620 13.884 1.00 86.56 129 ARG A CA 1
ATOM 1023 C C . ARG A 1 129 ? -16.231 10.097 13.681 1.00 86.56 129 ARG A C 1
ATOM 1025 O O . ARG A 1 129 ? -16.101 10.530 12.547 1.00 86.56 129 ARG A O 1
ATOM 1032 N N . LYS A 1 130 ? -16.074 10.858 14.769 1.00 85.44 130 LYS A N 1
ATOM 1033 C CA . LYS A 1 130 ? -15.740 12.289 14.708 1.00 85.44 130 LYS A CA 1
ATOM 1034 C C . LYS 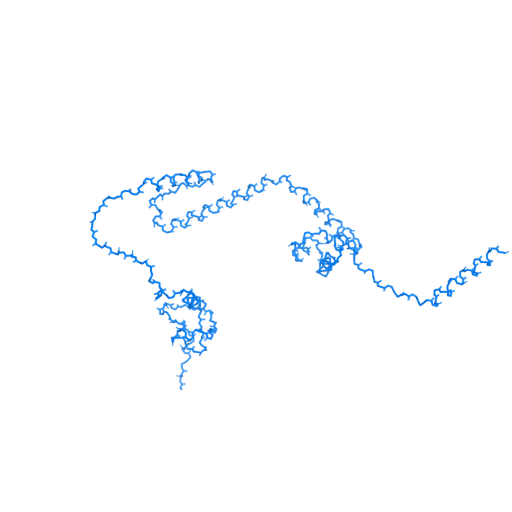A 1 130 ? -14.346 12.532 14.126 1.00 85.44 130 LYS A C 1
ATOM 1036 O O . LYS A 1 130 ? -14.200 13.442 13.323 1.00 85.44 130 LYS A O 1
ATOM 1041 N N . LEU A 1 131 ? -13.361 11.693 14.458 1.00 82.56 131 LEU A N 1
ATOM 1042 C CA . LEU A 1 131 ? -12.027 11.751 13.851 1.00 82.56 131 LEU A CA 1
ATOM 1043 C C . LEU A 1 131 ? -12.058 11.449 12.348 1.00 82.56 131 LEU A C 1
ATOM 1045 O O . LEU A 1 131 ? -11.431 12.168 11.585 1.00 82.56 131 LEU A O 1
ATOM 1049 N N . PHE A 1 132 ? -12.810 10.434 11.913 1.00 75.62 132 PHE A N 1
ATOM 1050 C CA . PHE A 1 132 ? -12.959 10.125 10.486 1.00 75.62 132 PHE A CA 1
ATOM 1051 C C . PHE A 1 132 ? -13.597 11.286 9.710 1.00 75.62 132 PHE A C 1
ATOM 1053 O O . PHE A 1 132 ? -13.053 11.696 8.694 1.00 75.62 132 PHE A O 1
ATOM 1060 N N . VAL A 1 133 ? -14.674 11.880 10.235 1.00 72.75 133 VAL A N 1
ATOM 1061 C CA . VAL A 1 133 ? -15.325 13.042 9.603 1.00 72.75 133 VAL A CA 1
ATOM 1062 C C . VAL A 1 133 ? -14.410 14.273 9.589 1.00 72.75 133 VAL A C 1
ATOM 1064 O O . VAL A 1 133 ? -14.416 15.026 8.624 1.00 72.75 133 VAL A O 1
ATOM 1067 N N . ALA A 1 134 ? -13.602 14.492 10.631 1.00 65.31 134 ALA A N 1
ATOM 1068 C CA . ALA A 1 134 ? -12.641 15.594 10.650 1.00 65.31 134 ALA A CA 1
ATOM 1069 C C . ALA A 1 134 ? -11.532 15.410 9.600 1.00 65.31 134 ALA A C 1
ATOM 1071 O O . ALA A 1 134 ? -11.176 16.378 8.940 1.00 65.31 134 ALA A O 1
ATOM 1072 N N . ILE A 1 135 ? -11.045 14.178 9.406 1.00 63.53 135 ILE A N 1
ATOM 1073 C CA . ILE A 1 135 ? -10.069 13.838 8.357 1.00 63.53 135 ILE A CA 1
ATOM 1074 C C . ILE A 1 135 ? -10.673 14.059 6.964 1.00 63.53 135 ILE A C 1
ATOM 1076 O O . ILE A 1 135 ? -10.028 14.650 6.100 1.00 63.53 135 ILE A O 1
ATOM 1080 N N . GLU A 1 136 ? -11.920 13.632 6.760 1.00 58.44 136 GLU A N 1
ATOM 1081 C CA . GLU A 1 136 ? -12.647 13.828 5.500 1.00 58.44 136 GLU A CA 1
ATOM 1082 C C . GLU A 1 136 ? -12.934 15.313 5.223 1.00 58.44 136 GLU A C 1
ATOM 1084 O O . GLU A 1 136 ? -12.825 15.747 4.084 1.00 58.44 136 GLU A O 1
ATOM 1089 N N . ASN A 1 137 ? -13.208 16.129 6.244 1.00 59.38 137 ASN A N 1
ATOM 1090 C CA . ASN A 1 137 ? -13.437 17.568 6.070 1.00 59.38 137 ASN A CA 1
ATOM 1091 C C . ASN A 1 137 ? -12.146 18.405 6.007 1.00 59.38 137 ASN A C 1
ATOM 1093 O O . ASN A 1 137 ? -12.181 19.520 5.497 1.00 59.38 137 ASN A O 1
ATOM 1097 N N . SER A 1 138 ? -11.002 17.890 6.473 1.00 55.75 138 SER A N 1
ATOM 1098 C CA . SER A 1 138 ? -9.676 18.482 6.218 1.00 55.75 138 SER A CA 1
ATOM 1099 C C . SER A 1 138 ? -9.106 18.127 4.834 1.00 55.75 138 SER A C 1
ATOM 1101 O O . SER A 1 138 ? -8.004 18.537 4.487 1.00 55.75 138 SER A O 1
ATOM 1103 N N . SER A 1 139 ? -9.847 17.358 4.033 1.00 49.81 139 SER A N 1
ATOM 1104 C CA . SER A 1 139 ? -9.446 16.814 2.731 1.00 49.81 139 SER A CA 1
ATOM 1105 C C . SER A 1 139 ? -9.517 17.825 1.571 1.00 49.81 139 SER A C 1
ATOM 1107 O O . SER A 1 139 ? -9.846 17.438 0.454 1.00 49.81 139 SER A O 1
ATOM 1109 N N . SER A 1 140 ? -9.211 19.107 1.782 1.00 49.84 140 SER A N 1
ATOM 1110 C CA . SER A 1 140 ? -9.015 20.048 0.662 1.00 49.84 140 SER A CA 1
ATOM 1111 C C . SER A 1 140 ? -7.581 20.031 0.109 1.00 49.84 140 SER A C 1
ATOM 1113 O O . SER A 1 140 ? -7.295 20.727 -0.857 1.00 49.84 140 SER A O 1
ATOM 1115 N N . GLU A 1 141 ? -6.675 19.236 0.694 1.00 53.66 141 GLU A N 1
ATOM 1116 C CA . GLU A 1 141 ? -5.299 19.045 0.195 1.00 53.66 141 GLU A CA 1
ATOM 1117 C C . GLU A 1 141 ? -5.090 17.729 -0.583 1.00 53.66 141 GLU A C 1
ATOM 1119 O O . GLU A 1 141 ? -4.063 17.556 -1.239 1.00 53.66 141 GLU A O 1
ATOM 1124 N N . ASN A 1 142 ? -6.070 16.815 -0.586 1.00 53.88 142 ASN A N 1
ATOM 1125 C CA . ASN A 1 142 ? -5.938 15.504 -1.239 1.00 53.88 142 ASN A CA 1
ATOM 1126 C C . ASN A 1 142 ? -6.092 15.547 -2.770 1.00 53.88 142 ASN A C 1
ATOM 1128 O O . ASN A 1 142 ? -5.611 14.641 -3.450 1.00 53.88 142 ASN A O 1
ATOM 1132 N N . ASP A 1 143 ? -6.672 16.612 -3.334 1.00 56.62 143 ASP A N 1
ATOM 1133 C CA . ASP A 1 143 ? -6.829 16.746 -4.791 1.00 56.62 143 ASP A CA 1
ATOM 1134 C C . ASP A 1 143 ? -5.471 16.751 -5.519 1.00 56.62 143 ASP A C 1
ATOM 1136 O O . ASP A 1 143 ? -5.335 16.204 -6.617 1.00 56.62 143 ASP A O 1
ATOM 1140 N N . ASN A 1 144 ? -4.430 17.314 -4.895 1.00 60.56 144 ASN A N 1
ATOM 1141 C CA . ASN A 1 144 ? -3.096 17.401 -5.492 1.00 60.56 144 ASN A CA 1
ATOM 1142 C C . ASN A 1 144 ? -2.323 16.076 -5.417 1.00 60.56 144 ASN A C 1
ATOM 1144 O O . ASN A 1 144 ? -1.682 15.687 -6.398 1.00 60.56 144 ASN A O 1
ATOM 1148 N N . GLU A 1 145 ? -2.383 15.361 -4.289 1.00 63.47 145 GLU A N 1
ATOM 1149 C CA . GLU A 1 145 ? -1.718 14.057 -4.147 1.00 63.47 145 GLU A CA 1
ATOM 1150 C C . GLU A 1 145 ? -2.334 13.011 -5.083 1.00 63.47 145 GLU A C 1
ATOM 1152 O O . GLU A 1 145 ? -1.614 12.279 -5.779 1.00 63.47 145 GLU A O 1
ATOM 1157 N N . ASP A 1 146 ? -3.665 13.000 -5.171 1.00 73.81 146 ASP A N 1
ATOM 1158 C CA . ASP A 1 146 ? -4.379 12.141 -6.105 1.00 73.81 146 ASP A CA 1
ATOM 1159 C C . ASP A 1 146 ? -4.092 12.547 -7.556 1.00 73.81 146 ASP A C 1
ATOM 1161 O O . ASP A 1 146 ? -3.860 11.672 -8.393 1.00 73.81 146 ASP A O 1
ATOM 1165 N N . SER A 1 147 ? -3.977 13.843 -7.864 1.00 81.00 147 SER A N 1
ATOM 1166 C CA . SER A 1 147 ? -3.588 14.324 -9.198 1.00 81.00 147 SER A CA 1
ATOM 1167 C C . SER A 1 147 ? -2.209 13.809 -9.637 1.00 81.00 147 SER A C 1
ATOM 1169 O O . SER A 1 147 ? -2.055 13.293 -10.751 1.00 81.00 147 SER A O 1
ATOM 1171 N N . VAL A 1 148 ? -1.192 13.854 -8.766 1.00 87.25 148 VAL A N 1
ATOM 1172 C CA . VAL A 1 148 ? 0.151 13.330 -9.087 1.00 87.25 148 VAL A CA 1
ATOM 1173 C C . VAL A 1 148 ? 0.113 11.817 -9.300 1.00 87.25 148 VAL A C 1
ATOM 1175 O O . VAL A 1 148 ? 0.688 11.304 -10.267 1.00 87.25 148 VAL A O 1
ATOM 1178 N N . LEU A 1 149 ? -0.595 11.083 -8.440 1.00 90.25 149 LEU A N 1
ATOM 1179 C CA . LEU A 1 149 ? -0.704 9.634 -8.569 1.00 90.25 149 LEU A CA 1
ATOM 1180 C C . LEU A 1 149 ? -1.457 9.228 -9.846 1.00 90.25 149 LEU A C 1
ATOM 1182 O O . LEU A 1 149 ? -1.043 8.282 -10.523 1.00 90.25 149 LEU A O 1
ATOM 1186 N N . GLN A 1 150 ? -2.525 9.942 -10.203 1.00 90.12 150 GLN A N 1
ATOM 1187 C CA . GLN A 1 150 ? -3.264 9.719 -11.447 1.00 90.12 150 GLN A CA 1
ATOM 1188 C C . GLN A 1 150 ? -2.404 10.022 -12.676 1.00 90.12 150 GLN A C 1
ATOM 1190 O O . GLN A 1 150 ? -2.413 9.244 -13.630 1.00 90.12 150 GLN A O 1
ATOM 1195 N N . ASN A 1 151 ? -1.579 11.071 -12.633 1.00 91.12 151 ASN A N 1
ATOM 1196 C CA . ASN A 1 151 ? -0.618 11.370 -13.695 1.00 91.12 151 ASN A CA 1
ATOM 1197 C C . ASN A 1 151 ? 0.443 10.273 -13.857 1.00 91.12 151 ASN A C 1
ATOM 1199 O O . ASN A 1 151 ? 0.792 9.900 -14.979 1.00 91.12 151 ASN A O 1
ATOM 1203 N N . LEU A 1 152 ? 0.944 9.703 -12.759 1.00 93.25 152 LEU A N 1
ATOM 1204 C CA . LEU A 1 152 ? 1.861 8.562 -12.827 1.00 93.25 152 LEU A CA 1
ATOM 1205 C C . LEU A 1 152 ? 1.175 7.326 -13.419 1.00 93.25 152 LEU A C 1
ATOM 1207 O O . LEU A 1 152 ? 1.774 6.625 -14.239 1.00 93.25 152 LEU A O 1
ATOM 1211 N N . LYS A 1 153 ? -0.079 7.061 -13.036 1.00 93.88 153 LYS A N 1
ATOM 1212 C CA . LYS A 1 153 ? -0.878 5.951 -13.576 1.00 93.88 153 LYS A CA 1
ATOM 1213 C C . LYS A 1 153 ? -1.130 6.119 -15.073 1.00 93.88 153 LYS A C 1
ATOM 1215 O O . LYS A 1 153 ? -0.870 5.187 -15.834 1.00 93.88 153 LYS A O 1
ATOM 1220 N N . SER A 1 154 ? -1.563 7.300 -15.509 1.00 93.31 154 SER A N 1
ATOM 1221 C CA . SER A 1 154 ? -1.817 7.588 -16.923 1.00 93.31 154 SER A CA 1
ATOM 1222 C C . SER A 1 154 ? -0.541 7.443 -17.758 1.00 93.31 154 SER A C 1
ATOM 1224 O O . SER A 1 154 ? -0.555 6.754 -18.778 1.00 93.31 154 SER A O 1
ATOM 1226 N N . ASN A 1 155 ? 0.594 7.965 -17.277 1.00 94.00 155 ASN A N 1
ATOM 1227 C CA . ASN A 1 155 ? 1.902 7.806 -17.923 1.00 94.00 155 ASN A CA 1
ATOM 1228 C C . ASN A 1 155 ? 2.384 6.349 -17.964 1.00 94.00 155 ASN A C 1
ATOM 1230 O O . ASN A 1 155 ? 3.037 5.929 -18.922 1.00 94.00 155 ASN A O 1
ATOM 1234 N N . PHE A 1 156 ? 2.087 5.559 -16.931 1.00 95.50 156 PHE A N 1
ATOM 1235 C CA . PHE A 1 156 ? 2.456 4.146 -16.890 1.00 95.50 156 PHE A CA 1
ATOM 1236 C C . PHE A 1 156 ? 1.668 3.321 -17.912 1.00 95.50 156 PHE A C 1
ATOM 1238 O O . PHE A 1 156 ? 2.238 2.444 -18.571 1.00 95.50 156 PHE A O 1
ATOM 1245 N N . LEU A 1 157 ? 0.369 3.600 -18.044 1.00 92.81 157 LEU A N 1
ATOM 1246 C CA . LEU A 1 157 ? -0.517 2.910 -18.977 1.00 92.81 157 LEU A CA 1
ATOM 1247 C C . LEU A 1 157 ? -0.245 3.320 -20.430 1.00 92.81 157 LEU A C 1
ATOM 1249 O O . LEU A 1 157 ? -0.184 2.441 -21.287 1.00 92.81 157 LEU A O 1
ATOM 1253 N N . SER A 1 158 ? -0.006 4.610 -20.693 1.00 93.31 158 SER A N 1
ATOM 1254 C CA . SER A 1 158 ? 0.286 5.128 -22.039 1.00 93.31 158 SER A CA 1
ATOM 1255 C C . SER A 1 158 ? 1.687 4.774 -22.543 1.00 93.31 158 SER A C 1
ATOM 1257 O O . SER A 1 158 ? 1.918 4.680 -23.748 1.00 93.31 158 SER A O 1
ATOM 1259 N N . SER A 1 159 ? 2.648 4.549 -21.642 1.00 92.38 159 SER A N 1
ATOM 1260 C CA . SER A 1 159 ? 4.011 4.192 -22.031 1.00 92.38 159 SER A CA 1
ATOM 1261 C C . SER A 1 159 ? 4.072 2.805 -22.680 1.00 92.38 159 SER A C 1
ATOM 1263 O O . SER A 1 159 ? 3.606 1.816 -22.119 1.00 92.38 159 SER A O 1
ATOM 1265 N N . THR A 1 160 ? 4.757 2.683 -23.816 1.00 91.12 160 THR A N 1
ATOM 1266 C CA . THR A 1 160 ? 5.087 1.384 -24.435 1.00 91.12 160 THR A CA 1
ATOM 1267 C C . THR A 1 160 ? 6.427 0.834 -23.937 1.00 91.12 160 THR A C 1
ATOM 1269 O O . THR A 1 160 ? 6.616 -0.378 -23.827 1.00 91.12 160 THR A O 1
ATOM 1272 N N . SER A 1 161 ? 7.357 1.716 -23.556 1.00 92.31 161 SER A N 1
ATOM 1273 C CA . SER A 1 161 ? 8.698 1.329 -23.115 1.00 92.31 161 SER A CA 1
ATOM 1274 C C . SER A 1 161 ? 8.678 0.686 -21.732 1.00 92.31 161 SER A C 1
ATOM 1276 O O . SER A 1 161 ? 8.283 1.298 -20.733 1.00 92.31 161 SER A O 1
ATOM 1278 N N . ARG A 1 162 ? 9.199 -0.544 -21.656 1.00 91.44 162 ARG A N 1
ATOM 1279 C CA . ARG A 1 162 ? 9.405 -1.267 -20.394 1.00 91.44 162 ARG A CA 1
ATOM 1280 C C . ARG A 1 162 ? 10.307 -0.499 -19.427 1.00 91.44 162 ARG A C 1
ATOM 1282 O O . ARG A 1 162 ? 10.057 -0.532 -18.225 1.00 91.44 162 ARG A O 1
ATOM 1289 N N . SER A 1 163 ? 11.341 0.165 -19.943 1.00 92.50 163 SER A N 1
ATOM 1290 C CA . SER A 1 163 ? 12.298 0.921 -19.129 1.00 92.50 163 SER A CA 1
ATOM 1291 C C . SER A 1 163 ? 11.604 2.083 -18.417 1.00 92.50 163 SER A C 1
ATOM 1293 O O . SER A 1 163 ? 11.642 2.168 -17.193 1.00 92.50 163 SER A O 1
ATOM 1295 N N . LYS A 1 164 ? 10.835 2.884 -19.171 1.00 93.19 164 LYS A N 1
ATOM 1296 C CA . LYS A 1 164 ? 10.055 4.009 -18.636 1.00 93.19 164 LYS A CA 1
ATOM 1297 C C . LYS A 1 164 ? 9.036 3.551 -17.592 1.00 93.19 164 LYS A C 1
ATOM 1299 O O . LYS A 1 164 ? 8.908 4.171 -16.543 1.00 93.19 164 LYS A O 1
ATOM 1304 N N . LYS A 1 165 ? 8.363 2.420 -17.827 1.00 94.88 165 LYS A N 1
ATOM 1305 C CA . LYS A 1 165 ? 7.451 1.836 -16.832 1.00 94.88 165 LYS A CA 1
ATOM 1306 C C . LYS A 1 165 ? 8.161 1.445 -15.535 1.00 94.88 165 LYS A C 1
ATOM 1308 O O . LYS A 1 165 ? 7.608 1.652 -14.463 1.00 94.88 165 LYS A O 1
ATOM 1313 N N . LEU A 1 166 ? 9.363 0.871 -15.612 1.00 94.94 166 LEU A N 1
ATOM 1314 C CA . LEU A 1 166 ? 10.143 0.537 -14.418 1.00 94.94 166 LEU A CA 1
ATOM 1315 C C . LEU A 1 166 ? 10.572 1.797 -13.665 1.00 94.94 166 LEU A C 1
ATOM 1317 O O . LEU A 1 166 ? 10.387 1.828 -12.453 1.00 94.94 166 LEU A O 1
ATOM 1321 N N . MET A 1 167 ? 11.046 2.826 -14.374 1.00 94.38 167 MET A N 1
ATOM 1322 C CA . MET A 1 167 ? 11.404 4.120 -13.784 1.00 94.38 167 MET A CA 1
ATOM 1323 C C . MET A 1 167 ? 10.210 4.754 -13.062 1.00 94.38 167 MET A C 1
ATOM 1325 O O . MET A 1 167 ? 10.330 5.104 -11.896 1.00 94.38 167 MET A O 1
ATOM 1329 N N . LEU A 1 168 ? 9.027 4.809 -13.684 1.00 95.62 168 LEU A N 1
ATOM 1330 C CA . LEU A 1 168 ? 7.816 5.344 -13.040 1.00 95.62 168 LEU A CA 1
ATOM 1331 C C . LEU A 1 168 ? 7.478 4.613 -11.731 1.00 95.62 168 LEU A C 1
ATOM 1333 O O . LEU A 1 168 ? 7.125 5.239 -10.736 1.00 95.62 168 LEU A O 1
ATOM 1337 N N . LEU A 1 169 ? 7.646 3.287 -11.696 1.00 95.31 169 LEU A N 1
ATOM 1338 C CA . LEU A 1 169 ? 7.416 2.497 -10.484 1.00 95.31 169 LEU A CA 1
ATOM 1339 C C . LEU A 1 169 ? 8.480 2.715 -9.390 1.00 95.31 169 LEU A C 1
ATOM 1341 O O . LEU A 1 169 ? 8.244 2.301 -8.255 1.00 95.31 169 LEU A O 1
ATOM 1345 N N . THR A 1 170 ? 9.638 3.316 -9.697 1.00 95.69 170 THR A N 1
ATOM 1346 C CA . THR A 1 170 ? 10.641 3.699 -8.680 1.00 95.69 170 THR A CA 1
ATOM 1347 C C . THR A 1 170 ? 10.269 4.982 -7.938 1.00 95.69 170 THR A C 1
ATOM 1349 O O . THR A 1 170 ? 10.740 5.181 -6.827 1.00 95.69 170 THR A O 1
ATOM 1352 N N . CYS A 1 171 ? 9.386 5.815 -8.499 1.00 93.69 171 CYS A N 1
ATOM 1353 C CA . CYS A 1 171 ? 8.908 7.047 -7.861 1.00 93.69 171 CYS A CA 1
ATOM 1354 C C . CYS A 1 171 ? 7.856 6.799 -6.771 1.00 93.69 171 CYS A C 1
ATOM 1356 O O . CYS A 1 171 ? 7.419 7.735 -6.109 1.00 93.69 171 CYS A O 1
ATOM 1358 N N . LEU A 1 172 ? 7.400 5.553 -6.606 1.00 93.62 172 LEU A N 1
ATOM 1359 C CA . LEU A 1 172 ? 6.346 5.221 -5.654 1.00 93.62 172 LEU A CA 1
ATOM 1360 C C . LEU A 1 172 ? 6.875 5.173 -4.213 1.00 93.62 172 LEU A C 1
ATOM 1362 O O . LEU A 1 172 ? 8.014 4.752 -3.991 1.00 93.62 172 LEU A O 1
ATOM 1366 N N . PRO A 1 173 ? 6.033 5.493 -3.212 1.00 90.44 173 PRO A N 1
ATOM 1367 C CA . PRO A 1 173 ? 6.432 5.440 -1.810 1.00 90.44 173 PRO A CA 1
ATOM 1368 C C . PRO A 1 173 ? 6.975 4.064 -1.386 1.00 90.44 173 PRO A C 1
ATOM 1370 O O . PRO A 1 173 ? 6.384 3.014 -1.666 1.00 90.44 173 PRO A O 1
ATOM 1373 N N . ALA A 1 174 ? 8.088 4.054 -0.645 1.00 87.50 174 ALA A N 1
ATOM 1374 C CA . ALA A 1 174 ? 8.789 2.826 -0.252 1.00 87.50 174 ALA A CA 1
ATOM 1375 C C . ALA A 1 174 ? 7.934 1.877 0.615 1.00 87.50 174 ALA A C 1
ATOM 1377 O O . ALA A 1 174 ? 8.074 0.649 0.528 1.00 87.50 174 ALA A O 1
ATOM 1378 N N . ASN A 1 175 ? 7.015 2.442 1.406 1.00 90.38 175 ASN A N 1
ATOM 1379 C CA . ASN A 1 175 ? 6.093 1.727 2.293 1.00 90.38 175 ASN A CA 1
ATOM 1380 C C . ASN A 1 175 ? 4.971 0.977 1.546 1.00 90.38 175 ASN A C 1
ATOM 1382 O O . ASN A 1 175 ? 4.254 0.178 2.153 1.00 90.38 175 ASN A O 1
ATOM 1386 N N . TRP A 1 176 ? 4.808 1.169 0.233 1.00 94.44 176 TRP A N 1
ATOM 1387 C CA . TRP A 1 176 ? 3.791 0.447 -0.525 1.00 94.44 176 TRP A CA 1
ATOM 1388 C C . TRP A 1 176 ? 4.163 -1.021 -0.708 1.00 94.44 176 TRP A C 1
ATOM 1390 O O . TRP A 1 176 ? 5.264 -1.373 -1.138 1.00 94.44 176 TRP A O 1
ATOM 1400 N N . SER A 1 177 ? 3.219 -1.918 -0.428 1.00 95.44 177 SER A N 1
ATOM 1401 C CA . SER A 1 177 ? 3.417 -3.346 -0.680 1.00 95.44 177 SE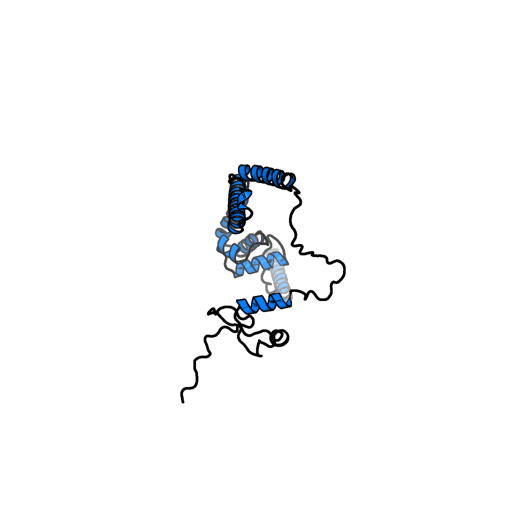R A CA 1
ATOM 1402 C C . SER A 1 177 ? 3.429 -3.649 -2.182 1.00 95.44 177 SER A C 1
ATOM 1404 O O . SER A 1 177 ? 2.793 -2.957 -2.977 1.00 95.44 177 SER A O 1
ATOM 1406 N N . ILE A 1 178 ? 4.103 -4.736 -2.576 1.00 95.50 178 ILE A N 1
ATOM 1407 C CA . ILE A 1 178 ? 4.104 -5.208 -3.973 1.00 95.50 178 ILE A CA 1
ATOM 1408 C C . ILE A 1 178 ? 2.665 -5.404 -4.469 1.00 95.50 178 ILE A C 1
ATOM 1410 O O . ILE A 1 178 ? 2.326 -4.966 -5.562 1.00 95.50 178 ILE A O 1
ATOM 1414 N N . ARG A 1 179 ? 1.796 -5.994 -3.635 1.00 96.75 179 ARG A N 1
ATOM 1415 C CA . ARG A 1 179 ? 0.385 -6.220 -3.978 1.00 96.75 179 ARG A CA 1
ATOM 1416 C C . ARG A 1 179 ? -0.386 -4.917 -4.196 1.00 96.75 179 ARG A C 1
ATOM 1418 O O . ARG A 1 179 ? -1.218 -4.875 -5.095 1.00 96.75 179 ARG A O 1
ATOM 1425 N N . LYS A 1 180 ? -0.111 -3.873 -3.400 1.00 96.19 180 LYS A N 1
ATOM 1426 C CA . LYS A 1 180 ? -0.731 -2.549 -3.573 1.00 96.19 180 LYS A CA 1
ATOM 1427 C C . LYS A 1 180 ? -0.353 -1.969 -4.935 1.00 96.19 180 LYS A C 1
ATOM 1429 O O . LYS A 1 180 ? -1.237 -1.659 -5.716 1.00 96.19 180 LYS A O 1
ATOM 1434 N N . ILE A 1 181 ? 0.940 -1.938 -5.261 1.00 96.31 181 ILE A N 1
ATOM 1435 C CA . ILE A 1 181 ? 1.431 -1.413 -6.547 1.00 96.31 181 ILE A CA 1
ATOM 1436 C C . ILE A 1 181 ? 0.839 -2.189 -7.730 1.00 96.31 181 ILE A C 1
ATOM 1438 O O . ILE A 1 181 ? 0.383 -1.583 -8.693 1.00 96.31 181 ILE A O 1
ATOM 1442 N N . MET A 1 182 ? 0.806 -3.524 -7.649 1.00 96.44 182 MET A N 1
ATOM 1443 C CA . MET A 1 182 ? 0.211 -4.361 -8.697 1.00 96.44 182 MET A CA 1
ATOM 1444 C C . MET A 1 182 ? -1.250 -3.996 -8.963 1.00 96.44 182 MET A C 1
ATOM 1446 O O . MET A 1 182 ? -1.647 -3.919 -10.118 1.00 96.44 182 MET A O 1
ATOM 1450 N N . ARG A 1 183 ? -2.034 -3.764 -7.904 1.00 95.25 183 ARG A N 1
ATOM 1451 C CA . ARG A 1 183 ? -3.450 -3.406 -8.017 1.00 95.25 183 ARG A CA 1
ATOM 1452 C C . ARG A 1 183 ? -3.641 -2.001 -8.585 1.00 95.25 183 ARG A C 1
ATOM 1454 O O . ARG A 1 183 ? -4.437 -1.832 -9.494 1.00 95.25 183 ARG A O 1
ATOM 1461 N N . GLU A 1 184 ? -2.897 -1.025 -8.072 1.00 93.44 184 GLU A N 1
ATOM 1462 C CA . GLU A 1 184 ? -3.041 0.389 -8.447 1.00 93.44 184 GLU A CA 1
ATOM 1463 C C . GLU A 1 184 ? -2.586 0.686 -9.882 1.00 93.44 184 GLU A C 1
ATOM 1465 O O . GLU A 1 184 ? -3.190 1.510 -10.560 1.00 93.44 184 GLU A O 1
ATOM 1470 N N . PHE A 1 185 ? -1.517 0.030 -10.345 1.00 93.69 185 PHE A N 1
ATOM 1471 C CA . PHE A 1 185 ? -0.910 0.277 -11.661 1.00 93.69 185 PHE A CA 1
ATOM 1472 C C . PHE A 1 185 ? -1.212 -0.823 -12.689 1.00 93.69 185 PHE A C 1
ATOM 1474 O O . PHE A 1 185 ? -0.705 -0.765 -13.808 1.00 93.69 185 PHE A O 1
ATOM 1481 N N . ASN A 1 186 ? -1.980 -1.853 -12.311 1.00 94.00 186 ASN A N 1
ATOM 1482 C CA . ASN A 1 186 ? -2.185 -3.073 -13.102 1.00 94.00 186 ASN A CA 1
ATOM 1483 C C . ASN A 1 186 ? -0.860 -3.666 -13.635 1.00 94.00 186 ASN A C 1
ATOM 1485 O O . ASN A 1 186 ? -0.735 -4.096 -14.783 1.00 94.00 186 ASN A O 1
ATOM 1489 N N . ALA A 1 187 ? 0.183 -3.613 -12.803 1.00 93.94 187 ALA A N 1
ATOM 1490 C CA . ALA A 1 187 ? 1.536 -3.990 -13.185 1.00 93.94 187 ALA A CA 1
ATOM 1491 C C . ALA A 1 187 ? 1.814 -5.468 -12.852 1.00 93.94 187 ALA A C 1
ATOM 1493 O O . ALA A 1 187 ? 1.459 -5.933 -11.763 1.00 93.94 187 ALA A O 1
ATOM 1494 N N . PRO A 1 188 ? 2.523 -6.220 -13.716 1.00 95.69 188 PRO A N 1
ATOM 1495 C CA . PRO A 1 188 ? 2.898 -7.595 -13.411 1.00 95.69 188 PRO A CA 1
ATOM 1496 C C . PRO A 1 188 ? 3.895 -7.643 -12.246 1.00 95.69 188 PRO A C 1
ATOM 1498 O O . PRO A 1 188 ? 4.809 -6.820 -12.151 1.00 95.69 188 PRO A O 1
ATOM 1501 N N . ASN A 1 189 ? 3.771 -8.664 -11.390 1.00 96.50 189 ASN A N 1
ATOM 1502 C CA . ASN A 1 189 ? 4.581 -8.839 -10.173 1.00 96.50 189 ASN A CA 1
ATOM 1503 C C . ASN A 1 189 ? 6.091 -8.689 -10.438 1.00 96.50 189 ASN A C 1
ATOM 1505 O O . ASN A 1 189 ? 6.796 -7.981 -9.719 1.00 96.50 189 ASN A O 1
ATOM 1509 N N . TYR A 1 190 ? 6.576 -9.289 -11.529 1.00 96.00 190 TYR A N 1
ATOM 1510 C CA . TYR A 1 190 ? 7.976 -9.189 -11.935 1.00 96.00 190 TYR A CA 1
ATOM 1511 C C . TYR A 1 190 ? 8.448 -7.735 -12.101 1.00 96.00 190 TYR A C 1
ATOM 1513 O O . TYR A 1 190 ? 9.526 -7.399 -11.622 1.00 96.00 190 TYR A O 1
ATOM 1521 N N . MET A 1 191 ? 7.654 -6.850 -12.714 1.00 95.12 191 MET A N 1
ATOM 1522 C CA . MET A 1 191 ? 8.035 -5.441 -12.879 1.00 95.12 191 MET A CA 1
ATOM 1523 C C . MET A 1 191 ? 8.128 -4.705 -11.552 1.00 95.12 191 MET A C 1
ATOM 1525 O O . MET A 1 191 ? 9.094 -3.986 -11.336 1.00 95.12 191 MET A O 1
ATOM 1529 N N . VAL A 1 192 ? 7.174 -4.935 -10.652 1.00 96.75 192 VAL A N 1
ATOM 1530 C CA . VAL A 1 192 ? 7.169 -4.309 -9.325 1.00 96.75 192 VAL A CA 1
ATOM 1531 C C . VAL A 1 192 ? 8.362 -4.776 -8.486 1.00 96.75 192 VAL A C 1
ATOM 1533 O O . VAL A 1 192 ? 8.982 -3.992 -7.771 1.00 96.75 192 VAL A O 1
ATOM 1536 N N . ARG A 1 193 ? 8.732 -6.060 -8.581 1.00 95.75 193 ARG A N 1
ATOM 1537 C CA . ARG A 1 193 ? 9.940 -6.581 -7.922 1.00 95.75 193 ARG A CA 1
ATOM 1538 C C . ARG A 1 193 ? 11.207 -5.961 -8.500 1.00 95.75 193 ARG A C 1
ATOM 1540 O O . ARG A 1 193 ? 12.095 -5.595 -7.736 1.00 95.75 193 ARG A O 1
ATOM 1547 N N . GLN A 1 194 ? 11.286 -5.848 -9.825 1.00 95.19 194 GLN A N 1
ATOM 1548 C CA . GLN A 1 194 ? 12.435 -5.242 -10.496 1.00 95.19 194 GLN A CA 1
ATOM 1549 C C . GLN A 1 194 ? 12.562 -3.751 -10.179 1.00 95.19 194 GLN A C 1
ATOM 1551 O O . GLN A 1 194 ? 13.657 -3.319 -9.846 1.00 95.19 194 GLN A O 1
ATOM 1556 N N . SER A 1 195 ? 11.476 -2.974 -10.192 1.00 95.62 195 SER A N 1
ATOM 1557 C CA . SER A 1 195 ? 11.534 -1.547 -9.847 1.00 95.62 195 SER A CA 1
ATOM 1558 C C . SER A 1 195 ? 11.969 -1.335 -8.399 1.00 95.62 195 SER A C 1
ATOM 1560 O O . SER A 1 195 ? 12.839 -0.515 -8.139 1.00 95.62 195 SER A O 1
ATOM 1562 N N . LYS A 1 196 ? 11.467 -2.138 -7.451 1.00 95.12 196 LYS A N 1
ATOM 1563 C CA . LYS A 1 196 ? 11.938 -2.089 -6.058 1.00 95.12 196 LYS A CA 1
ATOM 1564 C C . LYS A 1 196 ? 13.407 -2.480 -5.903 1.00 95.12 196 LYS A C 1
ATOM 1566 O O . LYS A 1 196 ? 14.061 -1.975 -4.998 1.00 95.12 196 LYS A O 1
ATOM 1571 N N . LYS A 1 197 ? 13.915 -3.392 -6.736 1.00 94.44 197 LYS A N 1
ATOM 1572 C CA . LYS A 1 197 ? 15.341 -3.740 -6.763 1.00 94.44 197 LYS A CA 1
ATOM 1573 C C . LYS A 1 197 ? 16.168 -2.553 -7.268 1.00 94.44 197 LYS A C 1
ATOM 1575 O O . LYS A 1 197 ? 17.091 -2.141 -6.581 1.00 94.44 197 LYS A O 1
ATOM 1580 N N . ILE A 1 198 ? 15.764 -1.956 -8.390 1.00 94.44 198 ILE A N 1
ATOM 1581 C CA . ILE A 1 198 ? 16.408 -0.769 -8.973 1.00 94.44 198 ILE A CA 1
ATOM 1582 C C . ILE A 1 198 ? 16.405 0.406 -7.986 1.00 94.44 198 ILE A C 1
ATOM 1584 O O . ILE A 1 198 ? 17.443 1.020 -7.780 1.00 94.44 198 ILE A O 1
ATOM 1588 N N . LEU A 1 199 ? 15.283 0.667 -7.311 1.00 94.75 199 LEU A N 1
ATOM 1589 C CA . LEU A 1 199 ? 15.172 1.736 -6.316 1.00 94.75 199 LEU A CA 1
ATOM 1590 C C . LEU A 1 199 ? 16.157 1.562 -5.150 1.00 94.75 199 LEU A C 1
ATOM 1592 O O . LEU A 1 199 ? 16.689 2.543 -4.648 1.00 94.75 199 LEU A O 1
ATOM 1596 N N . LYS A 1 200 ? 16.404 0.317 -4.722 1.00 92.88 200 LYS A N 1
ATOM 1597 C CA . LYS A 1 200 ? 17.371 0.013 -3.658 1.00 92.88 200 LYS A CA 1
ATOM 1598 C C . LYS A 1 200 ? 18.822 0.119 -4.119 1.00 92.88 200 LYS A C 1
ATOM 1600 O O . LYS A 1 200 ? 19.668 0.496 -3.323 1.00 92.88 200 LYS A O 1
ATOM 1605 N N . GLU A 1 201 ? 19.107 -0.287 -5.353 1.00 94.00 201 GLU A N 1
ATOM 1606 C CA . GLU A 1 201 ? 20.475 -0.373 -5.880 1.00 94.00 201 GLU A CA 1
ATOM 1607 C C . GLU A 1 201 ? 20.968 0.947 -6.479 1.00 94.00 201 GLU A C 1
ATOM 1609 O O . GLU A 1 201 ? 22.149 1.252 -6.372 1.00 94.00 201 GLU A O 1
ATOM 1614 N N . LYS A 1 202 ? 20.081 1.707 -7.130 1.00 92.38 202 LYS A N 1
ATOM 1615 C CA . LYS A 1 202 ? 20.437 2.895 -7.917 1.00 92.38 202 LYS A CA 1
ATOM 1616 C C . LYS A 1 202 ? 19.708 4.164 -7.488 1.00 92.38 202 LYS A C 1
ATOM 1618 O O . LYS A 1 202 ? 20.290 5.237 -7.546 1.00 92.38 202 LYS A O 1
ATOM 1623 N N . GLY A 1 203 ? 18.452 4.044 -7.061 1.00 91.12 203 GLY A N 1
ATOM 1624 C CA . GLY A 1 203 ? 17.637 5.182 -6.634 1.00 91.12 203 GLY A CA 1
ATOM 1625 C C . GLY A 1 203 ? 16.420 5.450 -7.521 1.00 91.12 203 GLY A C 1
ATOM 1626 O O . GLY A 1 203 ? 15.943 4.582 -8.257 1.00 91.12 203 GLY A O 1
ATOM 1627 N N . ILE A 1 204 ? 15.859 6.648 -7.365 1.00 94.19 204 ILE A N 1
ATOM 1628 C CA . ILE A 1 204 ? 14.615 7.082 -8.012 1.00 94.19 204 ILE A CA 1
ATOM 1629 C C . ILE A 1 204 ? 14.894 7.467 -9.469 1.00 94.19 204 ILE A C 1
ATOM 1631 O O . ILE A 1 204 ? 15.924 8.056 -9.766 1.00 94.19 204 ILE A O 1
ATOM 1635 N N . LEU A 1 205 ? 13.951 7.157 -10.365 1.00 90.75 205 LEU A N 1
ATOM 1636 C CA . LEU A 1 205 ? 14.023 7.407 -11.812 1.00 90.75 205 LEU A CA 1
ATOM 1637 C C . LEU A 1 205 ? 15.177 6.693 -12.525 1.00 90.75 205 LEU A C 1
ATOM 1639 O O . LEU A 1 205 ? 15.487 7.001 -13.669 1.00 90.75 205 LEU A O 1
ATOM 1643 N N . GLU A 1 206 ? 15.749 5.672 -11.901 1.00 91.19 206 GLU A N 1
ATOM 1644 C CA . GLU A 1 206 ? 16.816 4.886 -12.501 1.00 91.19 206 GLU A CA 1
ATOM 1645 C C . GLU A 1 206 ? 16.284 3.757 -13.392 1.00 91.19 206 GLU A C 1
ATOM 1647 O O . GLU A 1 206 ? 15.232 3.153 -13.151 1.00 91.19 206 GLU A O 1
ATOM 1652 N N . GLY A 1 207 ? 17.024 3.473 -14.465 1.00 85.00 207 GLY A N 1
ATOM 1653 C CA . GLY A 1 207 ? 16.659 2.475 -15.469 1.00 85.00 207 GLY A CA 1
ATOM 1654 C C . GLY A 1 207 ? 17.241 1.078 -15.196 1.00 85.00 207 GLY A C 1
ATOM 1655 O O . GLY A 1 207 ? 18.269 0.932 -14.517 1.00 85.00 207 GLY A O 1
ATOM 1656 N N . PRO A 1 208 ? 16.639 0.009 -15.758 1.00 84.88 208 PRO A N 1
ATOM 1657 C CA . PRO A 1 208 ? 17.264 -1.309 -15.784 1.00 84.88 208 PRO A CA 1
ATOM 1658 C C . PRO A 1 208 ? 18.624 -1.246 -16.492 1.00 84.88 208 PRO A C 1
ATOM 1660 O O . PRO A 1 208 ? 18.794 -0.504 -17.457 1.00 84.88 208 PRO A O 1
ATOM 1663 N N . ASN A 1 209 ? 19.588 -2.048 -16.030 1.00 80.69 209 ASN A N 1
ATOM 1664 C CA . ASN A 1 209 ? 20.891 -2.146 -16.685 1.00 80.69 209 ASN A CA 1
ATOM 1665 C C . ASN A 1 209 ? 20.716 -2.538 -18.153 1.00 80.69 209 ASN A C 1
ATOM 1667 O O . ASN A 1 209 ? 20.058 -3.537 -18.465 1.00 80.69 209 ASN A O 1
ATOM 1671 N N . SER A 1 210 ? 21.335 -1.761 -19.041 1.00 77.31 210 SER A N 1
ATOM 1672 C CA . SER A 1 210 ? 21.511 -2.157 -20.430 1.00 77.31 210 SER A CA 1
ATOM 1673 C C . SER A 1 210 ? 22.165 -3.529 -20.450 1.00 77.31 210 SER A C 1
ATOM 1675 O O . SER A 1 210 ? 23.141 -3.768 -19.736 1.00 77.31 210 SER A O 1
ATOM 1677 N N . LYS A 1 211 ? 21.611 -4.450 -21.246 1.00 75.81 211 LYS A N 1
ATOM 1678 C CA . LYS A 1 211 ? 22.246 -5.754 -21.436 1.00 75.81 211 LYS A CA 1
ATOM 1679 C C . LYS A 1 211 ? 23.692 -5.501 -21.870 1.00 75.81 211 LYS A C 1
ATOM 1681 O O . LYS A 1 211 ? 23.876 -4.696 -22.791 1.00 75.81 211 LYS A O 1
ATOM 1686 N N . PRO A 1 212 ? 24.688 -6.147 -21.239 1.00 72.00 212 PRO A N 1
ATOM 1687 C CA . PRO A 1 212 ? 26.060 -6.035 -21.696 1.00 72.00 212 PRO A CA 1
ATOM 1688 C C . PRO A 1 212 ? 26.071 -6.467 -23.159 1.00 72.00 212 PRO A C 1
ATOM 1690 O O . PRO A 1 212 ? 25.682 -7.588 -23.500 1.00 72.00 212 PRO A O 1
ATOM 1693 N N . ARG A 1 213 ? 26.395 -5.527 -24.047 1.00 73.88 213 ARG A N 1
ATOM 1694 C CA . ARG A 1 213 ? 26.596 -5.863 -25.452 1.00 73.88 213 ARG A CA 1
ATOM 1695 C C . ARG A 1 213 ? 27.869 -6.695 -25.516 1.00 73.88 213 ARG A C 1
ATOM 1697 O O . ARG A 1 213 ? 28.809 -6.433 -24.769 1.00 73.88 213 ARG A O 1
ATOM 1704 N N . LYS A 1 214 ? 27.894 -7.693 -26.402 1.00 77.31 214 LYS A N 1
ATOM 1705 C CA . LYS A 1 214 ? 29.153 -8.346 -26.765 1.00 77.31 214 LYS A CA 1
ATOM 1706 C C . LYS A 1 214 ? 30.074 -7.240 -27.280 1.00 77.31 214 LYS A C 1
ATOM 1708 O O . LYS A 1 214 ? 29.720 -6.584 -28.261 1.00 77.31 214 LYS A O 1
ATOM 1713 N N . SER A 1 215 ? 31.177 -6.974 -26.587 1.00 72.62 215 SER A N 1
ATOM 1714 C CA . SER A 1 215 ? 32.226 -6.127 -27.140 1.00 72.62 215 SER A CA 1
ATOM 1715 C C . SER A 1 215 ? 32.759 -6.826 -28.385 1.00 72.62 215 SER A C 1
ATOM 1717 O O . SER A 1 215 ? 32.950 -8.044 -28.391 1.00 72.62 215 SER A O 1
ATOM 1719 N N . LEU A 1 216 ? 32.934 -6.071 -29.468 1.00 75.69 216 LEU A N 1
ATOM 1720 C CA . LEU A 1 216 ? 33.707 -6.578 -30.594 1.00 75.69 216 LEU A CA 1
ATOM 1721 C C . LEU A 1 216 ? 35.134 -6.818 -30.093 1.00 75.69 216 LEU A C 1
ATOM 1723 O O . LEU A 1 216 ? 35.638 -6.049 -29.271 1.00 75.69 216 LEU A O 1
ATOM 1727 N N . GLN A 1 217 ? 35.760 -7.900 -30.551 1.00 80.81 217 GLN A N 1
ATOM 1728 C CA . GLN A 1 217 ? 37.171 -8.137 -30.267 1.00 80.81 217 GLN A CA 1
ATOM 1729 C C . GLN A 1 217 ? 37.982 -6.957 -30.816 1.00 80.81 217 GLN A C 1
ATOM 1731 O O . GLN A 1 217 ? 37.669 -6.450 -31.895 1.00 80.81 217 GLN A O 1
ATOM 1736 N N . ILE A 1 218 ? 38.987 -6.511 -30.058 1.00 79.75 218 ILE A N 1
ATOM 1737 C CA . ILE A 1 218 ? 39.795 -5.314 -30.357 1.00 79.75 218 ILE A CA 1
ATOM 1738 C C . ILE A 1 218 ? 40.342 -5.378 -31.792 1.00 79.75 218 ILE A C 1
ATOM 1740 O O . ILE A 1 218 ? 40.187 -4.431 -32.556 1.00 79.75 218 ILE A O 1
ATOM 1744 N N . GLU A 1 219 ? 40.810 -6.556 -32.199 1.00 79.69 219 GLU A N 1
ATOM 1745 C CA . GLU A 1 219 ? 41.299 -6.849 -33.549 1.00 79.69 219 GLU A CA 1
ATOM 1746 C C . GLU A 1 219 ? 40.259 -6.562 -34.651 1.00 79.69 219 GLU A C 1
ATOM 1748 O O . GLU A 1 219 ? 40.565 -5.990 -35.694 1.00 79.69 219 GLU A O 1
ATOM 1753 N N . THR A 1 220 ? 38.979 -6.871 -34.415 1.00 79.50 220 THR A N 1
ATOM 1754 C CA . THR A 1 220 ? 37.907 -6.568 -35.379 1.00 79.50 220 THR A CA 1
ATOM 1755 C C . THR A 1 220 ? 37.639 -5.064 -35.475 1.00 79.50 220 THR A C 1
ATOM 1757 O O . THR A 1 220 ? 37.304 -4.562 -36.549 1.00 79.50 220 THR A O 1
ATOM 1760 N N . VAL A 1 221 ? 37.778 -4.333 -34.366 1.00 82.38 221 VAL A N 1
ATOM 1761 C CA . VAL A 1 221 ? 37.586 -2.876 -34.332 1.00 82.38 221 VAL A CA 1
ATOM 1762 C C . VAL A 1 221 ? 38.692 -2.176 -35.121 1.00 82.38 221 VAL A C 1
ATOM 1764 O O . VAL A 1 221 ? 38.387 -1.311 -35.941 1.00 82.38 221 VAL A O 1
ATOM 1767 N N . GLU A 1 222 ? 39.943 -2.601 -34.948 1.00 81.69 222 GLU A N 1
ATOM 1768 C CA . GLU A 1 222 ? 41.099 -2.073 -35.683 1.00 81.69 222 GLU A CA 1
ATOM 1769 C C . GLU A 1 222 ? 40.973 -2.313 -37.193 1.00 81.69 222 GLU A C 1
ATOM 1771 O O . GLU A 1 222 ? 41.143 -1.388 -37.990 1.00 81.69 222 GLU A O 1
ATOM 1776 N N . ILE A 1 223 ? 40.560 -3.519 -37.603 1.00 85.06 223 ILE A N 1
ATOM 1777 C CA . ILE A 1 223 ? 40.323 -3.839 -39.019 1.00 85.06 223 ILE A CA 1
ATOM 1778 C C . ILE A 1 223 ? 39.240 -2.933 -39.623 1.00 85.06 223 ILE A C 1
ATOM 1780 O O . ILE A 1 223 ? 39.375 -2.472 -40.760 1.00 85.06 223 ILE A O 1
ATOM 1784 N N . LEU A 1 224 ? 38.152 -2.668 -38.894 1.00 83.38 224 LEU A N 1
ATOM 1785 C CA . LEU A 1 224 ? 37.083 -1.786 -39.373 1.00 83.38 224 LEU A CA 1
ATOM 1786 C C . LEU A 1 224 ? 37.545 -0.327 -39.466 1.00 83.38 224 LEU A C 1
ATOM 1788 O O . LEU A 1 224 ? 37.216 0.349 -40.441 1.00 83.38 224 LEU A O 1
ATOM 1792 N N . GLN A 1 225 ? 38.338 0.151 -38.506 1.00 83.81 225 GLN A N 1
ATOM 1793 C CA . GLN A 1 225 ? 38.909 1.499 -38.538 1.00 83.81 225 GLN A CA 1
ATOM 1794 C C . GLN A 1 225 ? 39.871 1.682 -39.720 1.00 83.81 225 GLN A C 1
ATOM 1796 O O . GLN A 1 225 ? 39.738 2.656 -40.462 1.00 83.81 225 GLN A O 1
ATOM 1801 N N . LEU A 1 226 ? 40.759 0.714 -39.972 1.00 82.81 226 LEU A N 1
ATOM 1802 C CA . LEU A 1 226 ? 41.685 0.730 -41.112 1.00 82.81 226 LEU A CA 1
ATOM 1803 C C . LEU A 1 226 ? 40.956 0.696 -42.460 1.00 82.81 226 LEU A C 1
ATOM 1805 O O . LEU A 1 226 ? 41.312 1.439 -43.379 1.00 82.81 226 LEU A O 1
ATOM 1809 N N . LYS A 1 227 ? 39.904 -0.125 -42.586 1.00 82.38 227 LYS A N 1
ATOM 1810 C CA . LYS A 1 227 ? 39.061 -0.185 -43.794 1.00 82.38 227 LYS A CA 1
ATOM 1811 C C . LYS A 1 227 ? 38.313 1.124 -44.044 1.00 82.38 227 LYS A C 1
ATOM 1813 O O . LYS A 1 227 ? 38.198 1.556 -45.189 1.00 82.38 227 LYS A O 1
ATOM 1818 N N . ASN A 1 228 ? 37.830 1.774 -42.989 1.00 83.06 228 ASN A N 1
ATOM 1819 C CA . ASN A 1 228 ? 37.169 3.073 -43.102 1.00 83.06 228 ASN A CA 1
ATOM 1820 C C . ASN A 1 228 ? 38.158 4.174 -43.506 1.00 83.06 228 ASN A C 1
ATOM 1822 O O . ASN A 1 228 ? 37.841 4.981 -44.377 1.00 83.06 228 ASN A O 1
ATOM 1826 N N . PHE A 1 229 ? 39.370 4.163 -42.945 1.00 83.50 229 PHE A N 1
ATOM 1827 C CA . PHE A 1 229 ? 40.430 5.110 -43.293 1.00 83.50 229 PHE A CA 1
ATOM 1828 C C . PHE A 1 229 ? 40.886 4.960 -44.752 1.00 83.50 229 PHE A C 1
ATOM 1830 O O . PHE A 1 229 ? 40.925 5.930 -45.505 1.00 83.50 229 PHE A O 1
ATOM 1837 N N . THR A 1 230 ? 41.148 3.729 -45.201 1.00 81.38 230 THR A N 1
ATOM 1838 C CA . THR A 1 230 ? 41.525 3.455 -46.602 1.00 81.38 230 THR A CA 1
ATOM 1839 C C . THR A 1 230 ? 40.411 3.791 -47.591 1.00 81.38 230 THR A C 1
ATOM 1841 O O . THR A 1 230 ? 40.693 4.267 -48.690 1.00 81.38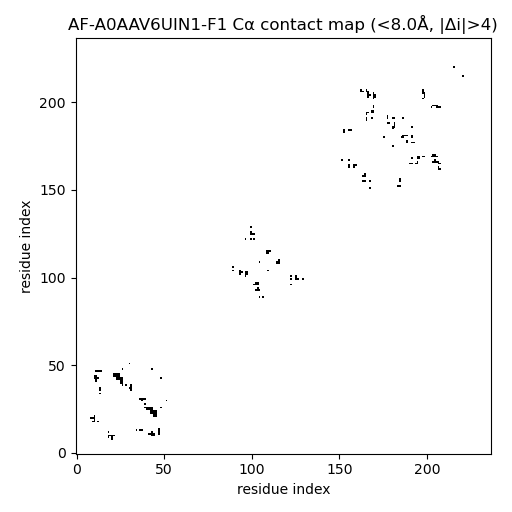 230 THR A O 1
ATOM 1844 N N . LYS A 1 231 ? 39.143 3.591 -47.216 1.00 83.31 231 LYS A N 1
ATOM 1845 C CA . LYS A 1 231 ? 38.000 4.012 -48.033 1.00 83.31 231 LYS A CA 1
ATOM 1846 C C . LYS A 1 231 ? 37.893 5.537 -48.132 1.00 83.31 231 LYS A C 1
ATOM 1848 O O . LYS A 1 231 ? 37.599 6.031 -49.211 1.00 83.31 231 LYS A O 1
ATOM 1853 N N . ALA A 1 232 ? 38.162 6.268 -47.050 1.00 79.31 232 ALA A N 1
ATOM 1854 C CA . ALA A 1 232 ? 38.177 7.731 -47.058 1.00 79.31 232 ALA A CA 1
ATOM 1855 C C . ALA A 1 232 ? 39.310 8.292 -47.937 1.00 79.31 232 ALA A C 1
ATOM 1857 O O . ALA A 1 232 ? 39.066 9.182 -48.742 1.00 79.31 232 ALA A O 1
ATOM 1858 N N . MET A 1 233 ? 40.513 7.711 -47.861 1.00 81.19 233 MET A N 1
ATOM 1859 C CA . MET A 1 233 ? 41.653 8.113 -48.699 1.00 81.19 233 MET A CA 1
ATOM 1860 C C . MET A 1 233 ? 41.401 7.882 -50.197 1.00 81.19 233 MET A C 1
ATOM 1862 O O . MET A 1 233 ? 41.788 8.707 -51.013 1.00 81.19 233 MET A O 1
ATOM 1866 N N . LYS A 1 234 ? 40.704 6.799 -50.569 1.00 78.44 234 LYS A N 1
ATOM 1867 C CA . LYS A 1 234 ? 40.316 6.520 -51.968 1.00 78.44 234 LYS A CA 1
ATOM 1868 C C . LYS A 1 234 ? 39.230 7.442 -52.527 1.00 78.44 234 LYS A C 1
ATOM 1870 O O . LYS A 1 234 ? 39.019 7.436 -53.730 1.00 78.44 234 LYS A O 1
ATOM 1875 N N . LEU A 1 235 ? 38.494 8.149 -51.673 1.00 73.81 235 LEU A N 1
ATOM 1876 C CA . LEU A 1 235 ? 37.452 9.093 -52.090 1.00 73.81 235 LEU A CA 1
ATOM 1877 C C . LEU A 1 235 ? 37.970 10.538 -52.161 1.00 73.81 235 LEU A C 1
ATOM 1879 O O . LEU A 1 235 ? 37.249 11.409 -52.636 1.00 73.81 235 LEU A O 1
ATOM 1883 N N . ALA A 1 236 ? 39.181 10.790 -51.656 1.00 69.88 236 ALA A N 1
ATOM 1884 C CA . ALA A 1 236 ? 39.786 12.115 -51.552 1.00 69.88 236 ALA A CA 1
ATOM 1885 C C . ALA A 1 236 ? 40.881 12.392 -52.603 1.00 69.88 236 ALA A C 1
ATOM 1887 O O . ALA A 1 236 ? 41.416 13.498 -52.618 1.00 69.88 236 ALA A O 1
ATOM 1888 N N . GLY A 1 237 ? 41.222 11.415 -53.450 1.00 59.41 237 GLY A N 1
ATOM 1889 C CA . GLY A 1 237 ? 42.153 11.552 -54.577 1.00 59.41 237 GLY A CA 1
ATOM 1890 C C . GLY A 1 237 ? 41.497 11.105 -55.869 1.00 59.41 237 GLY A C 1
ATOM 1891 O O . GLY A 1 237 ? 41.831 11.702 -56.911 1.00 59.41 237 GLY A O 1
#

Sequence (237 aa):
METNNSLRVQCCNPLKKSFYKKQKKTEKAWMPEMFSQIARGSMICDKCRKEVTYLKNTPSISEINEEVSEASCSKKFCDNDPDFTASAVVQTINTSLQELGESPIDKRKLKYKKYSKSKVKKISSSMKRKLFVAIENSSSENDNEDSVLQNLKSNFLSSTSRSKKLMLLTCLPANWSIRKIMREFNAPNYMVRQSKKILKEKGILEGPNSKPRKSLQIETVEILQLKNFTKAMKLAG

Solvent-accessible surface area (backbone atoms only — not comparable to full-atom values): 14851 Å² total; per-residue (Å²): 137,90,78,77,92,76,74,86,79,71,56,58,55,83,73,83,62,87,85,62,97,65,77,61,41,76,62,58,89,64,48,39,76,78,34,84,76,42,60,90,89,40,57,32,29,66,64,56,52,50,51,56,52,48,59,72,70,48,80,78,92,79,83,79,91,78,90,84,81,87,76,93,73,96,75,85,88,80,95,74,86,75,64,70,66,63,48,54,57,52,48,56,52,28,54,57,26,49,78,63,74,41,80,66,80,59,73,88,47,55,82,38,67,67,50,45,54,51,49,54,51,50,52,52,53,44,52,50,52,53,51,52,52,50,55,62,71,63,50,83,65,49,66,60,60,52,47,54,53,50,51,52,41,51,52,47,70,72,48,84,51,68,52,59,41,32,15,59,57,24,69,51,69,84,86,59,49,68,68,54,51,27,65,75,61,73,44,57,69,69,55,55,53,48,15,56,47,42,32,73,75,75,28,68,67,42,65,75,81,74,75,83,69,84,74,76,55,68,71,60,52,53,54,51,51,53,52,51,50,54,53,52,56,68,74,75,112

Organism: NCBI:txid931172

pLDDT: mean 74.73, std 19.16, range [24.62, 96.75]

Foldseek 3Di:
DDDDPPPPQAALCLPPDDGDDADWDFDDPCQCVVRVSDDHRDTHHPVVNVVSVVVVVDDPPPPDPDDDDDDDDPDDDDDDDPCPPVVVVQVVVQVVCVVLVHHRDDPVCCVPPVVVVVRVVVSVVSVVVVVVVVVVVVPPPVVVVVVVLVVLLVCLVPDPDLFQNLLSLLPDDPPDDLVNCCVSNVDDSVSNVVSNVCCVPPRHSDGDDDDPDPDDDPVVVVVVVVVVVVVVVVVVD

Radius of gyration: 37.3 Å; Cα contacts (8 Å, |Δi|>4): 137; chains: 1; bounding box: 67×78×117 Å

Mean predicted aligned error: 21.89 Å

Secondary structure (DSSP, 8-state):
----TT-TT----TT--------EEEPPTTHHHH-TTS-TT-EEEHHHHHHHHHHHHSPPSSS--SS---------------HHHHHHHHHHHHHHHHHTTPPPP-GGGTT-HHHHHHHHHHHHHHHHHHHHHHHHHTTTSHHHHHHHHHHHHHHHHH---HHHHHHHHHTS-TT--HHHHHHHHT--HHHHHHHHHHHHHT-TTPPPPPP---PPPHHHHHHHHHHHHHHHHHH--